Protein 2OA5 (pdb70)

Foldseek 3Di:
DPDDLLLLVVVVVCVVVVVVVVVVVDDDDDPVRVVVNVVSVVRLQVVVLVVVVVVLCVQLVPADDPVRSVVSNVPDDDDDDTDVPRDND/DCPVVVVCVVVVVCVVVVVVVVVVCVVPPVAPPVGDDDDPVRVVVVVVVVVVVQVVVLVVVVVVLVVQCVPDDDPVVSCVSVVPDDDDDDTDVD

CATH classification: 1.10.3390.10

GO terms:
  GO:0005515 protein binding (F, IPI)

InterPro domains:
  IPR008642 Herpesvirus BLRF2 [PF05812] (8-129)

Sequence (183 aa):
PDKTYEEVKEVERLKLENKTLKQKVDSILTAAKRESIIVSSSRALGAVARKIEAKVRSRAAKAVTEQELTSLLQSLTLRVDVSEELEHHPDKTYEEVKEVERLKLENKTLKQKVKSSGAVSSDDSILTAAKRESIIVSSSRALGAVARKIEAKVRSRAAKAVTEQELTSLLQSLTLRVDVSEE

Structure (mmCIF, N/CA/C/O backbone):
data_2OA5
#
_entry.id   2OA5
#
_cell.length_a   93.462
_cell.length_b   49.393
_cell.length_c   56.379
_cell.angle_alpha   90.00
_cell.angle_beta   111.88
_cell.angle_gamma   90.00
#
_symmetry.space_group_name_H-M   'C 1 2 1'
#
loop_
_entity.id
_entity.type
_entity.pdbx_description
1 polymer 'Hypothetical protein BQLF2'
2 non-polymer 3,6,9,12,15,18,21,24-OCTAOXAHEXACOSAN-1-OL
3 water water
#
loop_
_atom_site.group_PDB
_atom_site.id
_atom_site.type_symbol
_atom_site.label_atom_id
_atom_site.label_alt_id
_atom_site.label_comp_id
_atom_site.label_asym_id
_atom_site.label_entity_id
_atom_site.label_seq_id
_atom_site.pdbx_PDB_ins_code
_atom_site.Cartn_x
_atom_site.Cartn_y
_atom_site.Cartn_z
_atom_site.occupancy
_atom_site.B_iso_or_equiv
_atom_site.auth_seq_id
_atom_site.auth_comp_id
_atom_site.auth_asym_id
_atom_site.auth_atom_id
_atom_site.pdbx_PDB_model_num
ATOM 1 N N . PRO A 1 6 ? -19.606 10.782 18.331 1.00 84.49 6 PRO A N 1
ATOM 2 C CA . PRO A 1 6 ? -19.666 10.085 17.014 1.00 84.17 6 PRO A CA 1
ATOM 3 C C . PRO A 1 6 ? -19.159 10.981 15.882 1.00 83.91 6 PRO A C 1
ATOM 4 O O . PRO A 1 6 ? -19.757 11.000 14.800 1.00 84.30 6 PRO A O 1
ATOM 8 N N . ASP A 1 7 ? -18.049 11.684 16.115 1.00 83.19 7 ASP A N 1
ATOM 9 C CA . ASP A 1 7 ? -17.522 12.634 15.128 1.00 80.87 7 ASP A CA 1
ATOM 10 C C . ASP A 1 7 ? -16.012 12.773 14.882 1.00 77.80 7 ASP A C 1
ATOM 11 O O . ASP A 1 7 ? -15.623 13.486 13.955 1.00 79.21 7 ASP A O 1
ATOM 16 N N . LYS A 1 8 ? -15.148 12.146 15.667 1.00 70.86 8 LYS A N 1
ATOM 17 C CA . LYS A 1 8 ? -13.726 12.357 15.392 1.00 65.35 8 LYS A CA 1
ATOM 18 C C . LYS A 1 8 ? -12.830 11.157 15.092 1.00 59.50 8 LYS A C 1
ATOM 19 O O . LYS A 1 8 ? -12.233 11.097 14.015 1.00 58.67 8 LYS A O 1
ATOM 25 N N . THR A 1 9 ? -12.719 10.206 16.019 1.00 48.97 9 THR A N 1
ATOM 26 C CA . THR A 1 9 ? -11.853 9.052 15.776 1.00 42.54 9 THR A CA 1
ATOM 27 C C . THR A 1 9 ? -12.481 7.976 14.902 1.00 39.76 9 THR A C 1
ATOM 28 O O . THR A 1 9 ? -13.684 7.978 14.645 1.00 36.69 9 THR A O 1
ATOM 32 N N . TYR A 1 10 ? -11.640 7.051 14.452 1.00 39.61 10 TYR A N 1
ATOM 33 C CA . TYR A 1 10 ? -12.095 5.943 13.634 1.00 38.71 10 TYR A CA 1
ATOM 34 C C . TYR A 1 10 ? -13.053 5.076 14.446 1.00 35.58 10 TYR A C 1
ATOM 35 O O . TYR A 1 10 ? -14.038 4.565 13.922 1.00 34.77 10 TYR A O 1
ATOM 44 N N . GLU A 1 11 ? -12.759 4.913 15.734 1.00 32.07 11 GLU A N 1
ATOM 45 C CA . GLU A 1 11 ? -13.628 4.119 16.596 1.00 30.91 11 GLU A CA 1
ATOM 46 C C . GLU A 1 11 ? -15.019 4.719 16.612 1.00 29.15 11 GLU A C 1
ATOM 47 O O . GLU A 1 11 ? -16.025 4.028 16.399 1.00 26.97 11 GLU A O 1
ATOM 53 N N . GLU A 1 12 ? -15.068 6.017 16.874 1.00 25.98 12 GLU A N 1
ATOM 54 C CA . GLU A 1 12 ? -16.334 6.718 16.949 1.00 26.53 12 GLU A CA 1
ATOM 55 C C . GLU A 1 12 ? -17.097 6.698 15.629 1.00 22.73 12 GLU A C 1
ATOM 56 O O . GLU A 1 12 ? -18.282 6.406 15.612 1.00 22.81 12 GLU A O 1
ATOM 70 N N . VAL A 1 14 ? -16.690 4.690 12.882 1.00 24.41 14 VAL A N 1
ATOM 71 C CA . VAL A 1 14 ? -17.118 3.358 12.488 1.00 24.12 14 VAL A CA 1
ATOM 72 C C . VAL A 1 14 ? -18.249 2.848 13.356 1.00 21.76 14 VAL A C 1
ATOM 73 O O . VAL A 1 14 ? -19.192 2.259 12.846 1.00 22.34 14 VAL A O 1
ATOM 77 N N . LYS A 1 15 ? -18.188 3.090 14.664 1.00 23.14 15 LYS A N 1
ATOM 78 C CA . LYS A 1 15 ? -19.253 2.617 15.540 1.00 23.29 15 LYS A CA 1
ATOM 79 C C . LYS A 1 15 ? -20.598 3.235 15.156 1.00 26.26 15 LYS A C 1
ATOM 80 O O . LYS A 1 15 ? -21.635 2.566 15.217 1.00 23.33 15 LYS A O 1
ATOM 86 N N . GLU A 1 16 ? -20.587 4.515 14.780 1.00 26.29 16 GLU A N 1
ATOM 87 C CA . GLU A 1 16 ? -21.829 5.201 14.404 1.00 28.68 16 GLU A CA 1
ATOM 88 C C . GLU A 1 16 ? -22.365 4.695 13.064 1.00 27.71 16 GLU A C 1
ATOM 89 O O . GLU A 1 16 ? -23.579 4.555 12.879 1.00 29.19 16 GLU A O 1
ATOM 95 N N . VAL A 1 17 ? -21.45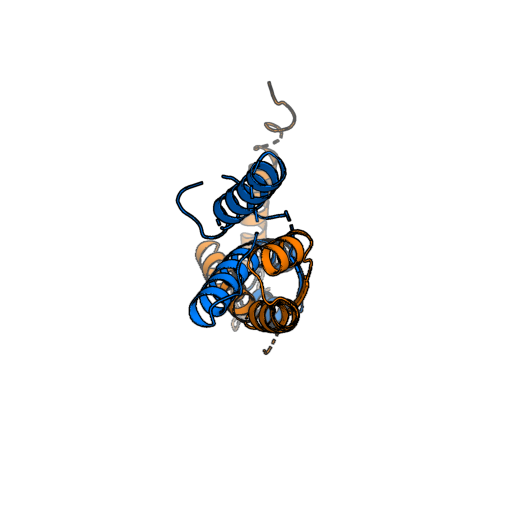8 4.425 12.127 1.00 29.18 17 VAL A N 1
ATOM 96 C CA . VAL A 1 17 ? -21.855 3.903 10.828 1.00 30.37 17 VAL A CA 1
ATOM 97 C C . VAL A 1 17 ? -22.470 2.525 11.021 1.00 29.03 17 VAL A C 1
ATOM 98 O O . VAL A 1 17 ? -23.482 2.202 10.401 1.00 30.23 17 VAL A O 1
ATOM 102 N N . GLU A 1 18 ? -21.863 1.709 11.883 1.00 27.67 18 GLU A N 1
ATOM 103 C CA . GLU A 1 18 ? -22.397 0.374 12.141 1.00 27.79 18 GLU A CA 1
ATOM 104 C C . GLU A 1 18 ? -23.778 0.460 12.787 1.00 26.61 18 GLU A C 1
ATOM 105 O O . GLU A 1 18 ? -24.676 -0.312 12.448 1.00 25.62 18 GLU A O 1
ATOM 111 N N . ARG A 1 19 ? -23.957 1.403 13.717 1.00 25.71 19 ARG A N 1
ATOM 112 C CA . ARG A 1 19 ? -25.256 1.564 14.373 1.00 25.60 19 ARG A CA 1
ATOM 113 C C . ARG A 1 19 ? -26.341 1.977 13.366 1.00 24.62 19 ARG A C 1
ATOM 114 O O . ARG A 1 19 ? -27.451 1.436 13.377 1.00 25.14 19 ARG A O 1
ATOM 122 N N . LEU A 1 20 ? -26.021 2.951 12.517 1.00 25.93 20 LEU A N 1
ATOM 123 C CA . LEU A 1 20 ? -26.961 3.423 11.502 1.00 28.43 20 LEU A CA 1
ATOM 124 C C . LEU A 1 20 ? -27.302 2.311 10.511 1.00 29.84 20 LEU A C 1
ATOM 125 O O . LEU A 1 20 ? -28.451 2.177 10.095 1.00 31.51 20 LEU A O 1
ATOM 130 N N . LYS A 1 21 ? -26.305 1.511 10.138 1.00 31.33 21 LYS A N 1
ATOM 131 C CA . LYS A 1 21 ? -26.548 0.415 9.209 1.00 34.79 21 LYS A CA 1
ATOM 132 C C . LYS A 1 21 ? -27.469 -0.626 9.828 1.00 34.19 21 LYS A C 1
ATOM 133 O O . LYS A 1 21 ? -28.322 -1.182 9.141 1.00 35.38 21 LYS A O 1
ATOM 139 N N . LEU A 1 22 ? -27.305 -0.869 11.128 1.00 30.76 22 LEU A N 1
ATOM 140 C CA . LEU A 1 22 ? -28.123 -1.852 11.832 1.00 32.04 22 LEU A CA 1
ATOM 141 C C . LEU A 1 22 ? -29.511 -1.309 12.108 1.00 33.79 22 LEU A C 1
ATOM 142 O O . LEU A 1 22 ? -30.486 -2.064 12.147 1.00 32.54 22 LEU A O 1
ATOM 147 N N . GLU A 1 23 ? -29.606 0.004 12.307 1.00 35.36 23 GLU A N 1
ATOM 148 C CA . GLU A 1 23 ? -30.903 0.615 12.541 1.00 36.88 23 GLU A CA 1
ATOM 149 C C . GLU A 1 23 ? -31.652 0.672 11.202 1.00 39.03 23 GLU A C 1
ATOM 150 O O . GLU A 1 23 ? -32.863 0.443 11.145 1.00 38.19 23 GLU A O 1
ATOM 156 N N . ASN A 1 24 ? -30.917 0.979 10.132 1.00 42.27 24 ASN A N 1
ATOM 157 C CA . ASN A 1 24 ? -31.472 1.055 8.780 1.00 45.33 24 ASN A CA 1
ATOM 158 C C . ASN A 1 24 ? -32.141 -0.269 8.443 1.00 47.76 24 ASN A C 1
ATOM 159 O O . ASN A 1 24 ? -33.293 -0.312 8.003 1.00 45.15 24 ASN A O 1
ATOM 164 N N . LYS A 1 25 ? -31.404 -1.356 8.667 1.00 52.24 25 LYS A N 1
ATOM 165 C CA . LYS A 1 25 ? -31.902 -2.691 8.401 1.00 53.61 25 LYS A CA 1
ATOM 166 C C . LYS A 1 25 ? -33.200 -2.964 9.157 1.00 55.25 25 LYS A C 1
ATOM 167 O O . LYS A 1 25 ? -34.134 -3.560 8.612 1.00 54.65 25 LYS A O 1
ATOM 173 N N . THR A 1 26 ? -33.256 -2.537 10.411 1.00 51.95 26 THR A N 1
ATOM 174 C CA . THR A 1 26 ? -34.458 -2.730 11.210 1.00 51.49 26 THR A CA 1
ATOM 175 C C . THR A 1 26 ? -35.612 -1.924 10.628 1.00 51.63 26 THR A C 1
ATOM 176 O O . THR A 1 26 ? -36.760 -2.372 10.618 1.00 53.36 26 THR A O 1
ATOM 180 N N . LEU A 1 27 ? -35.293 -0.730 10.147 1.00 51.78 27 LEU A N 1
ATOM 181 C CA . LEU A 1 27 ? -36.284 0.151 9.552 1.00 52.23 27 LEU A CA 1
ATOM 182 C C . LEU A 1 27 ? -36.818 -0.450 8.252 1.00 53.71 27 LEU A C 1
ATOM 183 O O . LEU A 1 27 ? -37.983 -0.274 7.912 1.00 52.95 27 LEU A O 1
ATOM 188 N N . LYS A 1 28 ? -35.961 -1.171 7.536 1.00 58.00 28 LYS A N 1
ATOM 189 C CA . LYS A 1 28 ? -36.366 -1.787 6.284 1.00 60.59 28 LYS A CA 1
ATOM 190 C C . LYS A 1 28 ? -37.329 -2.940 6.491 1.00 62.43 28 LYS A C 1
ATOM 191 O O . LYS A 1 28 ? -38.273 -3.106 5.722 1.00 63.58 28 LYS A O 1
ATOM 197 N N . GLN A 1 29 ? -37.106 -3.724 7.540 1.00 61.69 29 GLN A N 1
ATOM 198 C CA . GLN A 1 29 ? -37.980 -4.851 7.828 1.00 62.63 29 GLN A CA 1
ATOM 199 C C . GLN A 1 29 ? -39.352 -4.372 8.283 1.00 64.01 29 GLN A C 1
ATOM 200 O O . GLN A 1 29 ? -40.309 -5.147 8.306 1.00 64.86 29 GLN A O 1
ATOM 206 N N . LYS A 1 30 ? -39.453 -3.099 8.653 1.00 64.99 30 LYS A N 1
ATOM 207 C CA . LYS A 1 30 ? -40.725 -2.561 9.108 1.00 65.80 30 LYS A CA 1
ATOM 208 C C . LYS A 1 30 ? -41.608 -2.047 7.977 1.00 67.72 30 LYS A C 1
ATOM 209 O O . LYS A 1 30 ? -42.783 -1.757 8.201 1.00 68.85 30 LYS A O 1
ATOM 215 N N . VAL A 1 31 ? -41.063 -1.935 6.768 1.00 69.29 31 VAL A N 1
ATOM 216 C CA . VAL A 1 31 ? -41.866 -1.460 5.640 1.00 70.02 31 VAL A CA 1
ATOM 217 C C . VAL A 1 31 ? -42.019 -2.508 4.533 1.00 71.14 31 VAL A C 1
ATOM 218 O O . VAL A 1 31 ? -41.045 -2.946 3.914 1.00 72.73 31 VAL A O 1
ATOM 222 N N . ASP A 1 41 ? -31.836 -4.972 0.879 1.00 69.29 41 ASP A N 1
ATOM 223 C CA . ASP A 1 41 ? -30.413 -5.299 0.835 1.00 67.48 41 ASP A CA 1
ATOM 224 C C . ASP A 1 41 ? -29.900 -5.130 -0.594 1.00 67.19 41 ASP A C 1
ATOM 225 O O . ASP A 1 41 ? -30.667 -5.233 -1.548 1.00 70.08 41 ASP A O 1
ATOM 230 N N . SER A 1 42 ? -28.608 -4.864 -0.744 1.00 63.68 42 SER A N 1
ATOM 231 C CA . SER A 1 42 ? -28.021 -4.679 -2.068 1.00 59.93 42 SER A CA 1
ATOM 232 C C . SER A 1 42 ? -26.636 -5.315 -2.179 1.00 55.70 42 SER A C 1
ATOM 233 O O . SER A 1 42 ? -25.875 -5.352 -1.209 1.00 57.68 42 SER A O 1
ATOM 236 N N . ILE A 1 43 ? -26.319 -5.827 -3.369 1.00 41.82 43 ILE A N 1
ATOM 237 C CA . ILE A 1 43 ? -25.038 -6.470 -3.601 1.00 40.14 43 ILE A CA 1
ATOM 238 C C . ILE A 1 43 ? -23.935 -5.460 -3.413 1.00 42.17 43 ILE A C 1
ATOM 239 O O . ILE A 1 43 ? -24.020 -4.321 -3.865 1.00 57.12 43 ILE A O 1
ATOM 244 N N . LEU A 1 44 ? -22.892 -5.907 -2.733 1.00 50.41 44 LEU A N 1
ATOM 245 C CA . LEU A 1 44 ? -21.743 -5.089 -2.417 1.00 51.19 44 LEU A CA 1
ATOM 246 C C . LEU A 1 44 ? -20.817 -4.774 -3.601 1.00 50.48 44 LEU A C 1
ATOM 247 O O . LEU A 1 44 ? -20.359 -5.668 -4.311 1.00 48.84 44 LEU A O 1
ATOM 252 N N . THR A 1 45 ? -20.576 -3.481 -3.809 1.00 50.10 45 THR A N 1
ATOM 253 C CA . THR A 1 45 ? -19.673 -3.000 -4.845 1.00 50.17 45 THR A CA 1
ATOM 254 C C . THR A 1 45 ? -18.308 -3.386 -4.300 1.00 48.77 45 THR A C 1
ATOM 255 O O . THR A 1 45 ? -18.162 -3.591 -3.094 1.00 47.71 45 THR A O 1
ATOM 259 N N . ALA A 1 46 ? -17.313 -3.503 -5.174 1.00 47.15 46 ALA A N 1
ATOM 260 C CA . ALA A 1 46 ? -15.970 -3.853 -4.726 1.00 46.19 46 ALA A CA 1
ATOM 261 C C . ALA A 1 46 ? -15.353 -2.649 -4.025 1.00 45.14 46 ALA A C 1
ATOM 262 O O . ALA A 1 46 ? -14.531 -2.792 -3.119 1.00 45.25 46 ALA A O 1
ATOM 264 N N . ALA A 1 47 ? -15.747 -1.458 -4.459 1.00 45.66 47 ALA A N 1
ATOM 265 C CA . ALA A 1 47 ? -15.250 -0.222 -3.866 1.00 45.74 47 ALA A CA 1
ATOM 266 C C . ALA A 1 47 ? -15.768 -0.120 -2.437 1.00 45.09 47 ALA A C 1
ATOM 267 O O . ALA A 1 47 ? -15.029 0.208 -1.513 1.00 44.43 47 ALA A O 1
ATOM 269 N N . LYS A 1 48 ? -17.052 -0.410 -2.261 1.00 46.90 48 LYS A N 1
ATOM 270 C CA . LYS A 1 48 ? -17.670 -0.335 -0.947 1.00 47.90 48 LYS A CA 1
ATOM 271 C C . LYS A 1 48 ? -17.153 -1.423 -0.007 1.00 46.88 48 LYS A C 1
ATOM 272 O O . LYS A 1 48 ? -17.021 -1.187 1.198 1.00 46.08 48 LYS A O 1
ATOM 278 N N . ARG A 1 49 ? -16.869 -2.614 -0.538 1.00 40.19 49 ARG A N 1
ATOM 279 C CA . ARG A 1 49 ? -16.332 -3.673 0.306 1.00 39.06 49 ARG A CA 1
ATOM 280 C C . ARG A 1 49 ? -14.968 -3.210 0.815 1.00 37.59 49 ARG A C 1
ATOM 281 O O . ARG A 1 49 ? -14.653 -3.334 2.001 1.00 37.48 49 ARG A O 1
ATOM 289 N N . GLU A 1 50 ? -14.156 -2.674 -0.094 1.00 37.75 50 GLU A N 1
ATOM 290 C CA . GLU A 1 50 ? -12.822 -2.206 0.266 1.00 37.72 50 GLU A CA 1
ATOM 291 C C . GLU A 1 50 ? -12.908 -1.095 1.303 1.00 37.06 50 GLU A C 1
ATOM 292 O O . GLU A 1 50 ? -12.128 -1.054 2.255 1.00 38.30 50 GLU A O 1
ATOM 298 N N . SER A 1 51 ? -13.874 -0.206 1.119 1.00 34.42 51 SER A N 1
ATOM 299 C CA . SER A 1 51 ? -14.087 0.928 2.010 1.00 34.60 51 SER A CA 1
ATOM 300 C C . SER A 1 51 ? -14.450 0.487 3.430 1.00 32.75 51 SER A C 1
ATOM 301 O O . SER A 1 51 ? -13.952 1.031 4.414 1.00 32.49 51 SER A O 1
ATOM 304 N N . ILE A 1 52 ? -15.337 -0.494 3.521 1.00 31.55 52 ILE A N 1
ATOM 305 C CA . ILE A 1 52 ? -15.781 -1.034 4.795 1.00 31.82 52 ILE A CA 1
ATOM 306 C C . ILE A 1 52 ? -14.629 -1.792 5.471 1.00 32.00 52 ILE A C 1
ATOM 307 O O . ILE A 1 52 ? -14.384 -1.653 6.677 1.00 33.08 52 ILE A O 1
ATOM 312 N N . ILE A 1 53 ? -13.905 -2.575 4.681 1.00 27.16 53 ILE A N 1
ATOM 313 C CA . ILE A 1 53 ? -12.777 -3.356 5.180 1.00 26.98 53 ILE A CA 1
ATOM 314 C C . ILE A 1 53 ? -11.670 -2.487 5.785 1.00 26.57 53 ILE A C 1
ATOM 315 O O . ILE A 1 53 ? -11.184 -2.748 6.884 1.00 28.50 53 ILE A O 1
ATOM 320 N N . VAL A 1 54 ? -11.265 -1.457 5.053 1.00 31.27 54 VAL A N 1
ATOM 321 C CA . VAL A 1 54 ? -10.202 -0.577 5.510 1.00 33.72 54 VAL A CA 1
ATOM 322 C C . VAL A 1 54 ? -10.609 0.241 6.731 1.00 33.97 54 VAL A C 1
ATOM 323 O O . VAL A 1 54 ? -9.836 0.358 7.690 1.00 31.79 54 VAL A O 1
ATOM 327 N N . SER A 1 55 ? -11.819 0.800 6.708 1.00 32.27 55 SER A N 1
ATOM 328 C CA . SER A 1 55 ? -12.273 1.613 7.830 1.00 32.31 55 SER A CA 1
ATOM 329 C C . SER A 1 55 ? -12.496 0.757 9.076 1.00 31.63 55 SER A C 1
ATOM 330 O O . SER A 1 55 ? -12.119 1.153 10.186 1.00 29.16 55 SER A O 1
ATOM 333 N N . SER A 1 56 ? -13.117 -0.410 8.895 1.00 28.68 56 SER A N 1
ATOM 334 C CA . SER A 1 56 ? -13.367 -1.310 10.019 1.00 29.05 56 SER A CA 1
ATOM 335 C C . SER A 1 56 ? -12.038 -1.741 10.628 1.00 29.48 56 SER A C 1
ATOM 336 O O . SER A 1 56 ? -11.874 -1.774 11.849 1.00 27.47 56 SER A O 1
ATOM 339 N N . SER A 1 57 ? -11.079 -2.057 9.764 1.00 33.48 57 SER A N 1
ATOM 340 C CA . SER A 1 57 ? -9.773 -2.486 10.222 1.00 33.01 57 SER A CA 1
ATOM 341 C C . SER A 1 57 ? -9.091 -1.372 10.999 1.00 34.64 57 SER A C 1
ATOM 342 O O . SER A 1 57 ? -8.435 -1.621 12.014 1.00 36.14 57 SER A O 1
ATOM 345 N N . ARG A 1 58 ? -9.250 -0.137 10.535 1.00 29.37 58 ARG A N 1
ATOM 346 C CA . ARG A 1 58 ? -8.632 0.978 11.223 1.00 28.86 58 ARG A CA 1
ATOM 347 C C . ARG A 1 58 ? -9.214 1.187 12.607 1.00 27.59 58 ARG A C 1
ATOM 348 O O . ARG A 1 58 ? -8.477 1.455 13.555 1.00 28.76 58 ARG A O 1
ATOM 356 N N . ALA A 1 59 ? -10.529 1.024 12.727 1.00 27.19 59 ALA A N 1
ATOM 357 C CA . ALA A 1 59 ? -11.202 1.149 14.012 1.00 28.62 59 ALA A CA 1
ATOM 358 C C . ALA A 1 59 ? -10.667 0.052 14.956 1.00 29.64 59 ALA A C 1
ATOM 359 O O . ALA A 1 59 ? -10.303 0.338 16.101 1.00 30.31 59 ALA A O 1
ATOM 361 N N . LEU A 1 60 ? -10.639 -1.195 14.477 1.00 29.73 60 LEU A N 1
ATOM 362 C CA . LEU A 1 60 ? -10.111 -2.318 15.264 1.00 29.20 60 LEU A CA 1
ATOM 363 C C . LEU A 1 60 ? -8.656 -2.030 15.608 1.00 28.29 60 LEU A C 1
ATOM 364 O O . LEU A 1 60 ? -8.237 -2.212 16.745 1.00 30.26 60 LEU A O 1
ATOM 369 N N . GLY A 1 61 ? -7.889 -1.579 14.625 1.00 30.43 61 GLY A N 1
ATOM 370 C CA . GLY A 1 61 ? -6.491 -1.251 14.859 1.00 29.11 61 GLY A CA 1
ATOM 371 C C . GLY A 1 61 ? -6.329 -0.196 15.943 1.00 30.29 61 GLY A C 1
ATOM 372 O O . GLY A 1 61 ? -5.314 -0.160 16.654 1.00 28.95 61 GLY A O 1
ATOM 373 N N . ALA A 1 62 ? -7.324 0.677 16.074 1.00 28.22 62 ALA A N 1
ATOM 374 C CA . ALA A 1 62 ? -7.283 1.722 17.096 1.00 26.88 62 ALA A CA 1
ATOM 375 C C . ALA A 1 62 ? -7.463 1.097 18.483 1.00 24.04 62 ALA A C 1
ATOM 376 O O . ALA A 1 62 ? -6.803 1.488 19.443 1.00 25.14 62 ALA A O 1
ATOM 378 N N . VAL A 1 63 ? -8.373 0.136 18.586 1.00 23.77 63 VAL A N 1
ATOM 379 C CA . VAL A 1 63 ? -8.611 -0.557 19.844 1.00 26.08 63 VAL A CA 1
ATOM 380 C C . VAL A 1 63 ? -7.319 -1.314 20.220 1.00 26.18 63 VAL A C 1
ATOM 381 O O . VAL A 1 63 ? -6.880 -1.282 21.367 1.00 25.83 63 VAL A O 1
ATOM 385 N N . ALA A 1 64 ? -6.713 -1.984 19.242 1.00 25.64 64 ALA A N 1
ATOM 386 C CA . ALA A 1 64 ? -5.474 -2.717 19.467 1.00 27.48 64 ALA A CA 1
ATOM 387 C C . ALA A 1 64 ? -4.375 -1.754 19.933 1.00 27.80 64 ALA A C 1
ATOM 388 O O . ALA A 1 64 ? -3.623 -2.054 20.862 1.00 28.01 64 ALA A O 1
ATOM 398 N N . ARG A 1 66 ? -4.507 1.156 21.615 1.00 26.74 66 ARG A N 1
ATOM 399 C CA . ARG A 1 66 ? -4.628 1.538 23.018 1.00 28.93 66 ARG A CA 1
ATOM 400 C C . ARG A 1 66 ? -4.427 0.362 23.976 1.00 29.13 66 ARG A C 1
ATOM 401 O O . ARG A 1 66 ? -3.894 0.542 25.077 1.00 26.62 66 ARG A O 1
ATOM 409 N N . LYS A 1 67 ? -4.851 -0.839 23.579 1.00 29.02 67 LYS A N 1
ATOM 410 C CA . LYS A 1 67 ? -4.629 -2.003 24.444 1.00 30.65 67 LYS A CA 1
ATOM 411 C C . LYS A 1 67 ? -3.123 -2.312 24.499 1.00 28.80 67 LYS A C 1
ATOM 412 O O . LYS A 1 67 ? -2.573 -2.581 25.568 1.00 29.54 67 LYS A O 1
ATOM 418 N N . ILE A 1 68 ? -2.456 -2.246 23.352 1.00 27.02 68 ILE A N 1
ATOM 419 C CA . ILE A 1 68 ? -1.023 -2.512 23.293 1.00 28.54 68 ILE A CA 1
ATOM 420 C C . ILE A 1 68 ? -0.202 -1.522 24.126 1.00 29.14 68 ILE A C 1
ATOM 421 O O . ILE A 1 68 ? 0.691 -1.919 24.883 1.00 28.97 68 ILE A O 1
ATOM 426 N N . GLU A 1 69 ? -0.491 -0.234 23.993 1.00 27.48 69 GLU A N 1
ATOM 427 C CA . GLU A 1 69 ? 0.255 0.742 24.774 1.00 28.47 69 GLU A CA 1
ATOM 428 C C . GLU A 1 69 ? 0.051 0.498 26.270 1.00 25.40 69 GLU A C 1
ATOM 429 O O . GLU A 1 69 ? 0.985 0.618 27.051 1.00 25.98 69 GLU A O 1
ATOM 435 N N . ALA A 1 70 ? -1.176 0.178 26.667 1.00 22.54 70 ALA A N 1
ATOM 436 C CA . ALA A 1 70 ? -1.478 -0.070 28.070 1.00 22.55 70 ALA A CA 1
ATOM 437 C C . ALA A 1 70 ? -0.643 -1.230 28.609 1.00 23.99 70 ALA A C 1
ATOM 438 O O . ALA A 1 70 ? -0.043 -1.121 29.678 1.00 23.56 70 ALA A O 1
ATOM 440 N N . LYS A 1 71 ? -0.629 -2.339 27.869 1.00 25.86 71 LYS A N 1
ATOM 441 C CA . LYS A 1 71 ? 0.131 -3.534 28.240 1.00 28.82 71 LYS A CA 1
ATOM 442 C C . LYS A 1 71 ? 1.645 -3.309 28.275 1.00 30.71 71 LYS A C 1
ATOM 443 O O . LYS A 1 71 ? 2.323 -3.718 29.228 1.00 30.79 71 LYS A O 1
ATOM 449 N N . VAL A 1 72 ? 2.179 -2.676 27.235 1.00 30.71 72 VAL A N 1
ATOM 450 C CA . VAL A 1 72 ? 3.609 -2.405 27.191 1.00 32.27 72 VAL A CA 1
ATOM 451 C C . VAL A 1 72 ? 4.011 -1.635 28.444 1.00 33.04 72 VAL A C 1
ATOM 452 O O . VAL A 1 72 ? 4.963 -2.005 29.127 1.00 34.33 72 VAL A O 1
ATOM 456 N N . ARG A 1 73 ? 3.272 -0.568 28.746 1.00 32.31 73 ARG A N 1
ATOM 457 C CA . ARG A 1 73 ? 3.549 0.257 29.919 1.00 30.50 73 ARG A CA 1
ATOM 458 C C . ARG A 1 73 ? 3.534 -0.556 31.222 1.00 30.29 73 ARG A C 1
ATOM 459 O O . ARG A 1 73 ? 4.408 -0.413 32.075 1.00 30.49 73 ARG A O 1
ATOM 467 N N . SER A 1 74 ? 2.528 -1.402 31.382 1.00 27.06 74 SER A N 1
ATOM 468 C CA . SER A 1 74 ? 2.442 -2.208 32.578 1.00 28.98 74 SER A CA 1
ATOM 469 C C . SER A 1 74 ? 3.680 -3.103 32.684 1.00 31.83 74 SER A C 1
ATOM 470 O O . SER A 1 74 ? 4.390 -3.078 33.688 1.00 28.97 74 SER A O 1
ATOM 473 N N . ARG A 1 75 ? 3.955 -3.870 31.633 1.00 35.69 75 ARG A N 1
ATOM 474 C CA . ARG A 1 75 ? 5.104 -4.769 31.642 1.00 40.31 75 ARG A CA 1
ATOM 475 C C . ARG A 1 75 ? 6.459 -4.106 31.744 1.00 40.50 75 ARG A C 1
ATOM 476 O O . ARG A 1 75 ? 7.387 -4.690 32.299 1.00 44.10 75 ARG A O 1
ATOM 484 N N . ALA A 1 76 ? 6.577 -2.895 31.212 1.00 34.56 76 ALA A N 1
ATOM 485 C CA . ALA A 1 76 ? 7.830 -2.165 31.255 1.00 32.47 76 ALA A CA 1
ATOM 486 C C . ALA A 1 76 ? 8.037 -1.486 32.613 1.00 33.33 76 ALA A C 1
ATOM 487 O O . ALA A 1 76 ? 9.137 -1.047 32.928 1.00 34.10 76 ALA A O 1
ATOM 489 N N . ALA A 1 77 ? 6.976 -1.405 33.411 1.00 35.68 77 ALA A N 1
ATOM 490 C CA . ALA A 1 77 ? 7.024 -0.747 34.717 1.00 35.96 77 ALA A CA 1
ATOM 491 C C . ALA A 1 77 ? 8.269 -1.032 35.582 1.00 36.51 77 ALA A C 1
ATOM 492 O O . ALA A 1 77 ? 8.838 -0.118 36.185 1.00 33.45 77 ALA A O 1
ATOM 494 N N . LYS A 1 78 ? 8.688 -2.293 35.647 1.00 38.52 78 LYS A N 1
ATOM 495 C CA . LYS A 1 78 ? 9.848 -2.674 36.458 1.00 42.66 78 LYS A CA 1
ATOM 496 C C . LYS A 1 78 ? 11.207 -2.191 35.932 1.00 43.63 78 LYS A C 1
ATOM 497 O O . LYS A 1 78 ? 12.191 -2.186 36.676 1.00 43.37 78 LYS A O 1
ATOM 503 N N . ALA A 1 79 ? 11.276 -1.793 34.663 1.00 42.09 79 ALA A N 1
ATOM 504 C CA . ALA A 1 79 ? 12.541 -1.330 34.091 1.00 41.63 79 ALA A CA 1
ATOM 505 C C . ALA A 1 79 ? 12.950 0.041 34.631 1.00 42.01 79 ALA A C 1
ATOM 506 O O . ALA A 1 79 ? 12.127 0.953 34.703 1.00 41.15 79 ALA A O 1
ATOM 508 N N . VAL A 1 80 ? 14.221 0.179 35.018 1.00 40.59 80 VAL A N 1
ATOM 509 C CA . VAL A 1 80 ? 14.753 1.439 35.543 1.00 41.67 80 VAL A CA 1
ATOM 510 C C . VAL A 1 80 ? 15.812 2.023 34.603 1.00 40.91 80 VAL A C 1
ATOM 511 O O . VAL A 1 80 ? 15.913 3.241 34.461 1.00 39.81 80 VAL A O 1
ATOM 515 N N . THR A 1 81 ? 16.594 1.158 33.958 1.00 42.99 81 THR A N 1
ATOM 516 C CA . THR A 1 81 ? 17.627 1.619 33.025 1.00 46.63 81 THR A CA 1
ATOM 517 C C . THR A 1 81 ? 17.197 1.458 31.563 1.00 48.62 81 THR A C 1
ATOM 518 O O . THR A 1 81 ? 16.241 0.743 31.255 1.00 48.21 81 THR A O 1
ATOM 522 N N . GLU A 1 82 ? 17.926 2.124 30.669 1.00 53.34 82 GLU A N 1
ATOM 523 C CA . GLU A 1 82 ? 17.656 2.091 29.231 1.00 56.81 82 GLU A CA 1
ATOM 524 C C . GLU A 1 82 ? 17.839 0.688 28.664 1.00 56.77 82 GLU A C 1
ATOM 525 O O . GLU A 1 82 ? 16.962 0.152 27.973 1.00 56.47 82 GLU A O 1
ATOM 531 N N . GLN A 1 83 ? 18.993 0.106 28.958 1.00 55.55 83 GLN A N 1
ATOM 532 C CA . GLN A 1 83 ? 19.314 -1.233 28.501 1.00 56.40 83 GLN A CA 1
ATOM 533 C C . GLN A 1 83 ? 18.246 -2.177 29.067 1.00 53.28 83 GLN A C 1
ATOM 534 O O . GLN A 1 83 ? 17.851 -3.153 28.424 1.00 51.70 83 GLN A O 1
ATOM 540 N N . GLU A 1 84 ? 17.784 -1.872 30.279 1.00 51.83 84 GLU A N 1
ATOM 541 C CA . GLU A 1 84 ? 16.750 -2.670 30.944 1.00 51.23 84 GLU A CA 1
ATOM 542 C C . GLU A 1 84 ? 15.412 -2.585 30.215 1.00 47.62 84 GLU A C 1
ATOM 543 O O . GLU A 1 84 ? 14.761 -3.605 29.979 1.00 47.13 84 GLU A O 1
ATOM 549 N N . LEU A 1 85 ? 15.006 -1.365 29.872 1.00 44.14 85 LEU A N 1
ATOM 550 C CA . LEU A 1 85 ? 13.744 -1.139 29.171 1.00 43.63 85 LEU A CA 1
ATOM 551 C C . LEU A 1 85 ? 13.832 -1.732 27.766 1.00 44.54 85 LEU A C 1
ATOM 552 O O . LEU A 1 85 ? 12.955 -2.492 27.336 1.00 42.65 85 LEU A O 1
ATOM 557 N N . THR A 1 86 ? 14.913 -1.389 27.068 1.00 47.56 86 THR A N 1
ATOM 558 C CA . THR A 1 86 ? 15.168 -1.871 25.714 1.00 48.62 86 THR A CA 1
ATOM 559 C C . THR A 1 86 ? 15.082 -3.391 25.615 1.00 48.77 86 THR A C 1
ATOM 560 O O . THR A 1 86 ? 14.439 -3.932 24.716 1.00 48.57 86 THR A O 1
ATOM 564 N N . SER A 1 87 ? 15.733 -4.081 26.543 1.00 50.88 87 SER A N 1
ATOM 565 C CA . SER A 1 87 ? 15.724 -5.536 26.530 1.00 52.13 87 SER A CA 1
ATOM 566 C C . SER A 1 87 ? 14.328 -6.098 26.766 1.00 50.33 87 SER A C 1
ATOM 567 O O . SER A 1 87 ? 13.883 -6.981 26.033 1.00 50.96 87 SER A O 1
ATOM 570 N N . LEU A 1 88 ? 13.650 -5.584 27.792 1.00 45.11 88 LEU A N 1
ATOM 571 C CA . LEU A 1 88 ? 12.306 -6.044 28.140 1.00 42.77 88 LEU A CA 1
ATOM 572 C C . LEU A 1 88 ? 11.346 -5.906 26.964 1.00 41.73 88 LEU A C 1
ATOM 573 O O . LEU A 1 88 ? 10.569 -6.818 26.679 1.00 38.63 88 LEU A O 1
ATOM 578 N N . LEU A 1 89 ? 11.406 -4.765 26.285 1.00 42.56 89 LEU A N 1
ATOM 579 C CA . LEU A 1 89 ? 10.534 -4.514 25.137 1.00 45.76 89 LEU A CA 1
ATOM 580 C C . LEU A 1 89 ? 10.750 -5.531 24.013 1.00 47.68 89 LEU A C 1
ATOM 581 O O . LEU A 1 89 ? 9.797 -6.149 23.531 1.00 47.30 89 LEU A O 1
ATOM 586 N N . GLN A 1 90 ? 12.006 -5.702 23.605 1.00 49.46 90 GLN A N 1
ATOM 587 C CA . GLN A 1 90 ? 12.346 -6.638 22.534 1.00 53.88 90 GLN A CA 1
ATOM 588 C C . GLN A 1 90 ? 11.971 -8.076 22.860 1.00 53.09 90 GLN A C 1
ATOM 589 O O . GLN A 1 90 ? 11.783 -8.898 21.962 1.00 51.30 90 GLN A O 1
ATOM 595 N N . SER A 1 91 ? 11.867 -8.383 24.147 1.00 54.57 91 SER A N 1
ATOM 596 C CA . SER A 1 91 ? 11.516 -9.728 24.573 1.00 58.00 91 SER A CA 1
ATOM 597 C C . SER A 1 91 ? 10.004 -9.903 24.625 1.00 58.54 91 SER A C 1
ATOM 598 O O . SER A 1 91 ? 9.511 -10.999 24.884 1.00 59.69 91 SER A O 1
ATOM 601 N N . LEU A 1 92 ? 9.267 -8.829 24.374 1.00 56.96 92 LEU A N 1
ATOM 602 C CA . LEU A 1 92 ? 7.815 -8.899 24.455 1.00 55.91 92 LEU A CA 1
ATOM 603 C C . LEU A 1 92 ? 7.052 -9.463 23.268 1.00 53.97 92 LEU A C 1
ATOM 604 O O . LEU A 1 92 ? 7.429 -9.282 22.114 1.00 53.29 92 LEU A O 1
ATOM 609 N N . THR A 1 93 ? 5.978 -10.172 23.603 1.00 56.60 93 THR A N 1
ATOM 610 C CA . THR A 1 93 ? 5.038 -10.780 22.666 1.00 55.79 93 THR A CA 1
ATOM 611 C C . THR A 1 93 ? 3.700 -10.567 23.357 1.00 55.45 93 THR A C 1
ATOM 612 O O . THR A 1 93 ? 3.490 -11.025 24.478 1.00 57.40 93 THR A O 1
ATOM 616 N N . LEU A 1 94 ? 2.809 -9.845 22.691 1.00 46.75 94 LEU A N 1
ATOM 617 C CA . LEU A 1 94 ? 1.516 -9.527 23.269 1.00 44.39 94 LEU A CA 1
ATOM 618 C C . LEU A 1 94 ? 0.367 -10.173 22.547 1.00 42.29 94 LEU A C 1
ATOM 619 O O . LEU A 1 94 ? 0.331 -10.212 21.318 1.00 41.00 94 LEU A O 1
ATOM 624 N N . ARG A 1 95 ? -0.573 -10.689 23.326 1.00 45.03 95 ARG A N 1
ATOM 625 C CA . ARG A 1 95 ? -1.765 -11.286 22.769 1.00 46.08 95 ARG A CA 1
ATOM 626 C C . ARG A 1 95 ? -2.825 -10.220 22.985 1.00 43.30 95 ARG A C 1
ATOM 627 O O . ARG A 1 95 ? -3.135 -9.863 24.119 1.00 43.14 95 ARG A O 1
ATOM 635 N N . VAL A 1 96 ? -3.358 -9.689 21.894 1.00 36.59 96 VAL A N 1
ATOM 636 C CA . VAL A 1 96 ? -4.361 -8.643 21.993 1.00 34.09 96 VAL A CA 1
ATOM 637 C C . VAL A 1 96 ? -5.674 -9.098 21.401 1.00 29.40 96 VAL A C 1
ATOM 638 O O . VAL A 1 96 ? -5.706 -9.643 20.308 1.00 28.30 96 VAL A O 1
ATOM 642 N N . ASP A 1 97 ? -6.758 -8.874 22.137 1.00 33.38 97 ASP A N 1
ATOM 643 C CA . ASP A 1 97 ? -8.090 -9.215 21.666 1.00 34.95 97 ASP A CA 1
ATOM 644 C C . ASP A 1 97 ? -8.801 -7.921 21.317 1.00 32.66 97 ASP A C 1
ATOM 645 O O . ASP A 1 97 ? -8.800 -6.990 22.108 1.00 30.97 97 ASP A O 1
ATOM 650 N N . VAL A 1 98 ? -9.386 -7.863 20.120 1.00 33.13 98 VAL A N 1
ATOM 651 C CA . VAL A 1 98 ? -10.143 -6.688 19.692 1.00 34.54 98 VAL A CA 1
ATOM 652 C C . VAL A 1 98 ? -11.431 -7.182 19.055 1.00 34.26 98 VAL A C 1
ATOM 653 O O . VAL A 1 98 ? -11.443 -8.188 18.342 1.00 35.18 98 VAL A O 1
ATOM 657 N N . SER A 1 99 ? -12.521 -6.478 19.337 1.00 31.17 99 SER A N 1
ATOM 658 C CA . SER A 1 99 ? -13.827 -6.833 18.803 1.00 31.00 99 SER A CA 1
ATOM 659 C C . SER A 1 99 ? -14.559 -5.559 18.445 1.00 31.92 99 SER A C 1
ATOM 660 O O . SER A 1 99 ? -14.409 -4.521 19.107 1.00 31.32 99 SER A O 1
ATOM 671 N N . GLU A 1 101 ? -17.591 -4.805 18.856 1.00 29.01 101 GLU A N 1
ATOM 672 C CA . GLU A 1 101 ? -18.485 -4.294 19.878 1.00 30.83 101 GLU A CA 1
ATOM 673 C C . GLU A 1 101 ? -17.762 -3.496 20.965 1.00 31.05 101 GLU A C 1
ATOM 674 O O . GLU A 1 101 ? -18.399 -2.846 21.795 1.00 34.94 101 GLU A O 1
ATOM 680 N N . GLU A 1 102 ? -16.435 -3.509 20.919 1.00 29.10 102 GLU A N 1
ATOM 681 C CA . GLU A 1 102 ? -15.604 -2.773 21.873 1.00 31.04 102 GLU A CA 1
ATOM 682 C C . GLU A 1 102 ? -15.309 -1.337 21.454 1.00 28.01 102 GLU A C 1
ATOM 683 O O . GLU A 1 102 ? -14.676 -0.591 22.208 1.00 25.11 102 GLU A O 1
ATOM 689 N N . LEU A 1 103 ? -15.701 -0.975 20.232 1.00 29.55 103 LEU A N 1
ATOM 690 C CA . LEU A 1 103 ? -15.467 0.383 19.733 1.00 27.78 103 LEU A CA 1
ATOM 691 C C . LEU A 1 103 ? -16.121 1.353 20.692 1.00 28.30 103 LEU A C 1
ATOM 692 O O . LEU A 1 103 ? -17.263 1.149 21.105 1.00 24.61 103 LEU A O 1
ATOM 697 N N . GLU A 1 104 ? -15.402 2.406 21.061 1.00 24.64 104 GLU A N 1
ATOM 698 C CA . GLU A 1 104 ? -15.979 3.361 21.989 1.00 31.47 104 GLU A CA 1
ATOM 699 C C . GLU A 1 104 ? -16.787 4.431 21.259 1.00 30.49 104 GLU A C 1
ATOM 700 O O . GLU A 1 104 ? -16.374 4.969 20.235 1.00 27.90 104 GLU A O 1
ATOM 706 N N . HIS A 1 105 ? -17.985 4.662 21.785 1.00 34.55 105 HIS A N 1
ATOM 707 C CA . HIS A 1 105 ? -18.946 5.613 21.243 1.00 41.83 105 HIS A CA 1
ATOM 708 C C . HIS A 1 105 ? -18.422 7.029 21.261 1.00 43.13 105 HIS A C 1
ATOM 709 O O . HIS A 1 105 ? -18.612 7.789 20.308 1.00 41.49 105 HIS A O 1
ATOM 716 N N . HIS A 1 106 ? -17.766 7.382 22.357 1.00 50.01 106 HIS A N 1
ATOM 717 C CA . HIS A 1 106 ? -17.220 8.716 22.503 1.00 54.61 106 HIS A CA 1
ATOM 718 C C . HIS A 1 106 ? -16.036 8.706 23.458 1.00 55.05 106 HIS A C 1
ATOM 719 O O . HIS A 1 106 ? -14.907 9.014 23.007 1.00 52.94 106 HIS A O 1
ATOM 726 N N . PRO B 1 6 ? -15.603 13.858 48.090 1.00 79.19 6 PRO B N 1
ATOM 727 C CA . PRO B 1 6 ? -15.575 13.022 49.314 1.00 78.35 6 PRO B CA 1
ATOM 728 C C . PRO B 1 6 ? -14.894 11.669 49.105 1.00 77.31 6 PRO B C 1
ATOM 729 O O . PRO B 1 6 ? -15.232 10.685 49.774 1.00 78.82 6 PRO B O 1
ATOM 733 N N . ASP B 1 7 ? -13.934 11.617 48.180 1.00 72.49 7 ASP B N 1
ATOM 734 C CA . ASP B 1 7 ? -13.211 10.382 47.897 1.00 69.23 7 ASP B CA 1
ATOM 735 C C . ASP B 1 7 ? -11.954 10.293 48.748 1.00 67.30 7 ASP B C 1
ATOM 736 O O . ASP B 1 7 ? -10.898 10.820 48.385 1.00 66.27 7 ASP B O 1
ATOM 741 N N . LYS B 1 8 ? -12.089 9.625 49.890 1.00 65.94 8 LYS B N 1
ATOM 742 C CA . LYS B 1 8 ? -10.984 9.438 50.812 1.00 63.92 8 LYS B CA 1
ATOM 743 C C . LYS B 1 8 ? -9.965 8.476 50.208 1.00 60.34 8 LYS B C 1
ATOM 744 O O . LYS B 1 8 ? -8.762 8.630 50.398 1.00 60.79 8 LYS B O 1
ATOM 750 N N . THR B 1 9 ? -10.462 7.479 49.475 1.00 53.02 9 THR B N 1
ATOM 751 C CA . THR B 1 9 ? -9.602 6.491 48.837 1.00 48.14 9 THR B CA 1
ATOM 752 C C . THR B 1 9 ? -8.731 7.141 47.769 1.00 44.09 9 THR B C 1
ATOM 753 O O . THR B 1 9 ? -7.545 6.841 47.655 1.00 41.39 9 THR B O 1
ATOM 757 N N . TYR B 1 10 ? -9.326 8.030 46.983 1.00 39.78 10 TYR B N 1
ATOM 758 C CA . TYR B 1 10 ? -8.595 8.721 45.927 1.00 39.71 10 TYR B CA 1
ATOM 759 C C . TYR B 1 10 ? -7.519 9.644 46.514 1.00 39.38 10 TYR B C 1
ATOM 760 O O . TYR B 1 10 ? -6.405 9.733 45.992 1.00 39.06 10 TYR B O 1
ATOM 769 N N . GLU B 1 11 ? -7.858 10.330 47.599 1.00 44.87 11 GLU B N 1
ATOM 770 C CA . GLU B 1 11 ? -6.911 11.227 48.255 1.00 47.32 11 GLU B CA 1
ATOM 771 C C . GLU B 1 11 ? -5.704 10.438 48.730 1.00 45.00 11 GLU B C 1
ATOM 772 O O . GLU B 1 11 ? -4.568 10.878 48.570 1.00 43.51 11 GLU B O 1
ATOM 778 N N . GLU B 1 12 ? -5.953 9.272 49.316 1.00 42.78 12 GLU B N 1
ATOM 779 C CA . GLU B 1 12 ? -4.867 8.431 49.803 1.00 43.79 12 GLU B CA 1
ATOM 780 C C . GLU B 1 12 ? -3.916 8.061 48.671 1.00 41.35 12 GLU B C 1
ATOM 781 O O . GLU B 1 12 ? -2.712 7.955 48.882 1.00 40.03 12 GLU B O 1
ATOM 795 N N . VAL B 1 14 ? -3.390 9.865 45.895 1.00 38.99 14 VAL B N 1
ATOM 796 C CA . VAL B 1 14 ? -2.688 11.082 45.510 1.00 41.06 14 VAL B CA 1
ATOM 797 C C . VAL B 1 14 ? -1.458 11.228 46.408 1.00 40.20 14 VAL B C 1
ATOM 798 O O . VAL B 1 14 ? -0.374 11.575 45.949 1.00 39.51 14 VAL B O 1
ATOM 802 N N . LYS B 1 15 ? -1.632 10.944 47.693 1.00 43.86 15 LYS B N 1
ATOM 803 C CA . LYS B 1 15 ? -0.523 11.030 48.627 1.00 45.39 15 LYS B CA 1
ATOM 804 C C . LYS B 1 15 ? 0.450 9.895 48.355 1.00 44.35 15 LYS B C 1
ATOM 805 O O . LYS B 1 15 ? 1.660 10.101 48.305 1.00 47.36 15 LYS B O 1
ATOM 811 N N . GLU B 1 16 ? -0.088 8.689 48.171 1.00 37.15 16 GLU B N 1
ATOM 812 C CA . GLU B 1 16 ? 0.747 7.522 47.925 1.00 36.24 16 GLU B CA 1
ATOM 813 C C . GLU B 1 16 ? 1.622 7.690 46.699 1.00 32.87 16 GLU B C 1
ATOM 814 O O . GLU B 1 16 ? 2.771 7.239 46.698 1.00 32.56 16 GLU B O 1
ATOM 820 N N . VAL B 1 17 ? 1.088 8.333 45.660 1.00 32.24 17 VAL B N 1
ATOM 821 C CA . VAL B 1 17 ? 1.850 8.563 44.434 1.00 31.24 17 VAL B CA 1
ATOM 822 C C . VAL B 1 17 ? 3.022 9.484 44.739 1.00 32.58 17 VAL B C 1
ATOM 823 O O . VAL B 1 17 ? 4.122 9.296 44.219 1.00 31.67 17 VAL B O 1
ATOM 827 N N . GLU B 1 18 ? 2.773 10.480 45.584 1.00 35.75 18 GLU B N 1
ATOM 828 C CA . GLU B 1 18 ? 3.804 11.434 45.973 1.00 38.47 18 GLU B CA 1
ATOM 829 C C . GLU B 1 18 ? 4.852 10.726 46.817 1.00 37.91 18 GLU B C 1
ATOM 830 O O . GLU B 1 18 ? 6.051 10.889 46.594 1.00 39.47 18 GLU B O 1
ATOM 836 N N . ARG B 1 19 ? 4.403 9.923 47.774 1.00 35.84 19 A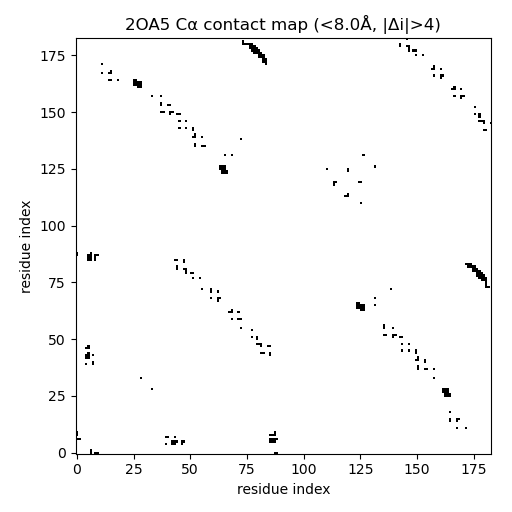RG B N 1
ATOM 837 C CA . ARG B 1 19 ? 5.335 9.190 48.618 1.00 37.47 19 ARG B CA 1
ATOM 838 C C . ARG B 1 19 ? 6.243 8.345 47.749 1.00 36.45 19 ARG B C 1
ATOM 839 O O . ARG B 1 19 ? 7.459 8.348 47.920 1.00 38.12 19 ARG B O 1
ATOM 847 N N . LEU B 1 20 ? 5.641 7.606 46.819 1.00 38.00 20 LEU B N 1
ATOM 848 C CA . LEU B 1 20 ? 6.401 6.735 45.932 1.00 36.08 20 LEU B CA 1
ATOM 849 C C . LEU B 1 20 ? 7.384 7.513 45.079 1.00 36.89 20 LEU B C 1
ATOM 850 O O . LEU B 1 20 ? 8.494 7.041 44.825 1.00 37.33 20 LEU B O 1
ATOM 855 N N . LYS B 1 21 ? 6.985 8.702 44.635 1.00 32.68 21 LYS B N 1
ATOM 856 C CA . LYS B 1 21 ? 7.876 9.537 43.830 1.00 36.23 21 LYS B CA 1
ATOM 857 C C . LYS B 1 21 ? 9.085 9.948 44.662 1.00 36.64 21 LYS B C 1
ATOM 858 O O . LYS B 1 21 ? 10.230 9.794 44.236 1.00 35.20 21 LYS B O 1
ATOM 864 N N . LEU B 1 22 ? 8.816 10.473 45.857 1.00 43.75 22 LEU B N 1
ATOM 865 C CA . LEU B 1 22 ? 9.875 10.909 46.762 1.00 46.49 22 LEU B CA 1
ATOM 866 C C . LEU B 1 22 ? 10.887 9.798 46.991 1.00 47.89 22 LEU B C 1
ATOM 867 O O . LEU B 1 22 ? 12.072 9.948 46.705 1.00 48.94 22 LEU B O 1
ATOM 872 N N . GLU B 1 23 ? 10.406 8.666 47.498 1.00 49.08 23 GLU B N 1
ATOM 873 C CA . GLU B 1 23 ? 11.284 7.544 47.766 1.00 49.23 23 GLU B CA 1
ATOM 874 C C . GLU B 1 23 ? 12.009 7.073 46.519 1.00 47.40 23 GLU B C 1
ATOM 875 O O . GLU B 1 23 ? 13.211 6.837 46.557 1.00 47.78 23 GLU B O 1
ATOM 881 N N . ASN B 1 24 ? 11.286 6.939 45.410 1.00 43.02 24 ASN B N 1
ATOM 882 C CA . ASN B 1 24 ? 11.905 6.480 44.178 1.00 43.26 24 ASN B CA 1
ATOM 883 C C . ASN B 1 24 ? 12.970 7.454 43.676 1.00 42.54 24 ASN B C 1
ATOM 884 O O . ASN B 1 24 ? 13.911 7.042 42.997 1.00 38.89 24 ASN B O 1
ATOM 889 N N . LYS B 1 25 ? 12.829 8.733 44.012 1.00 46.61 25 LYS B N 1
ATOM 890 C CA . LYS B 1 25 ? 13.838 9.715 43.628 1.00 51.25 25 LYS B CA 1
ATOM 891 C C . LYS B 1 25 ? 15.040 9.538 44.559 1.00 51.26 25 LYS B C 1
ATOM 892 O O . LYS B 1 25 ? 16.185 9.734 44.160 1.00 50.82 25 LYS B O 1
ATOM 898 N N . THR B 1 26 ? 14.765 9.167 45.805 1.00 53.63 26 THR B N 1
ATOM 899 C CA . THR B 1 26 ? 15.822 8.950 46.784 1.00 53.91 26 THR B CA 1
ATOM 900 C C . THR B 1 26 ? 16.613 7.702 46.413 1.00 53.36 26 THR B C 1
ATOM 901 O O . THR B 1 26 ? 17.840 7.698 46.480 1.00 51.58 26 THR B O 1
ATOM 905 N N . LEU B 1 27 ? 15.896 6.653 46.018 1.00 51.91 27 LEU B N 1
ATOM 906 C CA . LEU B 1 27 ? 16.510 5.387 45.631 1.00 51.36 27 LEU B CA 1
ATOM 907 C C . LEU B 1 27 ? 17.352 5.496 44.357 1.00 51.49 27 LEU B C 1
ATOM 908 O O . LEU B 1 27 ? 18.381 4.829 44.234 1.00 51.12 27 LEU B O 1
ATOM 913 N N . LYS B 1 28 ? 16.924 6.318 43.401 1.00 47.70 28 LYS B N 1
ATOM 914 C CA . LYS B 1 28 ? 17.712 6.473 42.184 1.00 47.73 28 LYS B CA 1
ATOM 915 C C . LYS B 1 28 ? 19.009 7.157 42.579 1.00 49.47 28 LYS B C 1
ATOM 916 O O . LYS B 1 28 ? 20.075 6.847 42.058 1.00 46.37 28 LYS B O 1
ATOM 922 N N . GLN B 1 29 ? 18.890 8.083 43.523 1.00 58.91 29 GLN B N 1
ATOM 923 C CA . GLN B 1 29 ? 20.015 8.848 44.047 1.00 63.54 29 GLN B CA 1
ATOM 924 C C . GLN B 1 29 ? 21.102 7.914 44.569 1.00 64.09 29 GLN B C 1
ATOM 925 O O . GLN B 1 29 ? 22.280 8.055 44.233 1.00 65.72 29 GLN B O 1
ATOM 931 N N . LYS B 1 30 ? 20.688 6.958 45.400 1.00 62.02 30 LYS B N 1
ATOM 932 C CA . LYS B 1 30 ? 21.597 5.984 45.981 1.00 62.67 30 LYS B CA 1
ATOM 933 C C . LYS B 1 30 ? 22.140 5.027 44.931 1.00 62.42 30 LYS B C 1
ATOM 934 O O . LYS B 1 30 ? 23.312 4.651 44.974 1.00 62.80 30 LYS B O 1
ATOM 940 N N . VAL B 1 31 ? 21.282 4.619 43.996 1.00 62.32 31 VAL B N 1
ATOM 941 C CA . VAL B 1 31 ? 21.697 3.712 42.930 1.00 61.67 31 VAL B CA 1
ATOM 942 C C . VAL B 1 31 ? 22.810 4.361 42.105 1.00 62.78 31 VAL B C 1
ATOM 943 O O . VAL B 1 31 ? 23.717 3.680 41.633 1.00 64.20 31 VAL B O 1
ATOM 947 N N . LYS B 1 32 ? 22.731 5.677 41.937 1.00 62.81 32 LYS B N 1
ATOM 948 C CA . LYS B 1 32 ? 23.733 6.420 41.181 1.00 63.78 32 LYS B CA 1
ATOM 949 C C . LYS B 1 32 ? 24.975 6.633 42.029 1.00 65.85 32 LYS B C 1
ATOM 950 O O . LYS B 1 32 ? 26.093 6.404 41.564 1.00 65.44 32 LYS B O 1
ATOM 956 N N . SER B 1 33 ? 24.772 7.093 43.261 1.00 68.70 33 SER B N 1
ATOM 957 C CA . SER B 1 33 ? 25.883 7.326 44.177 1.00 68.01 33 SER B CA 1
ATOM 958 C C . SER B 1 33 ? 26.643 6.022 44.284 1.00 66.02 33 SER B C 1
ATOM 959 O O . SER B 1 33 ? 27.841 5.974 44.022 1.00 68.67 33 SER B O 1
ATOM 962 N N . SER B 1 34 ? 25.923 4.957 44.823 1.00 41.96 34 SER B N 1
ATOM 963 C CA . SER B 1 34 ? 26.573 3.654 44.737 1.00 41.96 34 SER B CA 1
ATOM 964 C C . SER B 1 34 ? 26.998 3.343 43.305 1.00 41.96 34 SER B C 1
ATOM 965 O O . SER B 1 34 ? 26.339 4.110 42.412 1.00 76.37 34 SER B O 1
ATOM 968 N N . GLY B 1 35 ? 27.909 2.643 42.967 1.00 62.92 35 GLY B N 1
ATOM 969 C CA . GLY B 1 35 ? 28.220 2.497 41.565 1.00 65.10 35 GLY B CA 1
ATOM 970 C C . GLY B 1 35 ? 27.430 1.405 40.865 1.00 65.20 35 GLY B C 1
ATOM 971 O O . GLY B 1 35 ? 28.015 0.684 40.067 1.00 65.96 35 GLY B O 1
ATOM 972 N N . ALA B 1 36 ? 26.099 1.282 41.068 1.00 4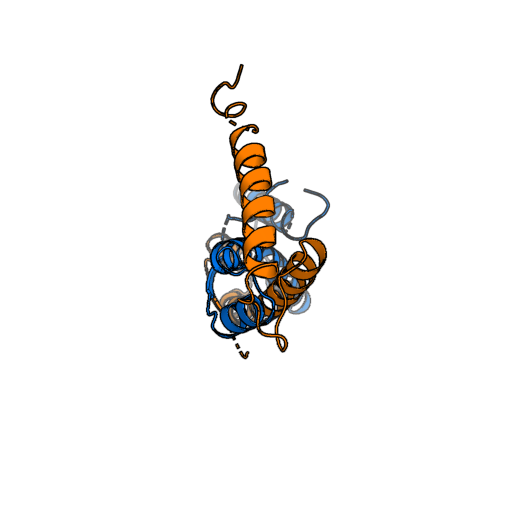4.38 36 ALA B N 1
ATOM 973 C CA . ALA B 1 36 ? 25.429 0.165 40.413 1.00 44.38 36 ALA B CA 1
ATOM 974 C C . ALA B 1 36 ? 24.726 0.616 39.137 1.00 44.38 36 ALA B C 1
ATOM 975 O O . ALA B 1 36 ? 23.611 0.044 38.850 1.00 88.71 36 ALA B O 1
ATOM 977 N N . VAL B 1 37 ? 25.333 1.431 38.383 1.00 78.33 37 VAL B N 1
ATOM 978 C CA . VAL B 1 37 ? 24.810 1.795 37.092 1.00 83.29 37 VAL B CA 1
ATOM 979 C C . VAL B 1 37 ? 26.008 1.780 36.177 1.00 84.94 37 VAL B C 1
ATOM 980 O O . VAL B 1 37 ? 26.892 2.651 36.190 1.00 85.54 37 VAL B O 1
ATOM 984 N N . SER B 1 38 ? 26.039 0.673 35.465 1.00 82.64 38 SER B N 1
ATOM 985 C CA . SER B 1 38 ? 27.033 0.368 34.482 1.00 81.63 38 SER B CA 1
ATOM 986 C C . SER B 1 38 ? 27.271 1.639 33.696 1.00 81.43 38 SER B C 1
ATOM 987 O O . SER B 1 38 ? 26.326 2.298 33.256 1.00 80.79 38 SER B O 1
ATOM 990 N N . SER B 1 39 ? 28.544 1.989 33.562 1.00 82.66 39 SER B N 1
ATOM 991 C CA . SER B 1 39 ? 28.961 3.168 32.826 1.00 82.51 39 SER B CA 1
ATOM 992 C C . SER B 1 39 ? 28.385 3.077 31.425 1.00 82.37 39 SER B C 1
ATOM 993 O O . SER B 1 39 ? 28.069 4.089 30.801 1.00 82.17 39 SER B O 1
ATOM 996 N N . ASP B 1 40 ? 28.258 1.846 30.943 1.00 82.43 40 ASP B N 1
ATOM 997 C CA . ASP B 1 40 ? 27.714 1.582 29.616 1.00 82.63 40 ASP B CA 1
ATOM 998 C C . ASP B 1 40 ? 26.226 1.905 29.602 1.00 82.41 40 ASP B C 1
ATOM 999 O O . ASP B 1 40 ? 25.657 2.247 28.562 1.00 82.58 40 ASP B O 1
ATOM 1004 N N . ASP B 1 41 ? 25.601 1.807 30.774 1.00 81.54 41 ASP B N 1
ATOM 1005 C CA . ASP B 1 41 ? 24.172 2.037 30.925 1.00 78.91 41 ASP B CA 1
ATOM 1006 C C . ASP B 1 41 ? 23.810 3.403 31.489 1.00 77.44 41 ASP B C 1
ATOM 1007 O O . ASP B 1 41 ? 24.654 4.289 31.657 1.00 78.67 41 ASP B O 1
ATOM 1012 N N . SER B 1 42 ? 22.528 3.548 31.803 1.00 71.99 42 SER B N 1
ATOM 1013 C CA . SER B 1 42 ? 22.014 4.780 32.348 1.00 66.44 42 SER B CA 1
ATOM 1014 C C . SER B 1 42 ? 20.636 4.574 32.957 1.00 61.81 42 SER B C 1
ATOM 1015 O O . SER B 1 42 ? 19.889 3.673 32.570 1.00 63.43 42 SER B O 1
ATOM 1018 N N . ILE B 1 43 ? 20.320 5.415 33.932 1.00 48.95 43 ILE B N 1
ATOM 1019 C CA . ILE B 1 43 ? 19.025 5.374 34.575 1.00 47.15 43 ILE B CA 1
ATOM 1020 C C . ILE B 1 43 ? 18.133 6.208 33.664 1.00 47.35 43 ILE B C 1
ATOM 1021 O O . ILE B 1 43 ? 18.517 7.278 33.186 1.00 63.94 43 ILE B O 1
ATOM 1026 N N . LEU B 1 44 ? 16.946 5.675 33.411 1.00 49.41 44 LEU B N 1
ATOM 1027 C CA . LEU B 1 44 ? 15.959 6.289 32.543 1.00 47.01 44 LEU B CA 1
ATOM 1028 C C . LEU B 1 44 ? 15.368 7.584 33.091 1.00 46.55 44 LEU B C 1
ATOM 1029 O O . LEU B 1 44 ? 14.967 7.647 34.257 1.00 45.13 44 LEU B O 1
ATOM 1034 N N . THR B 1 45 ? 15.348 8.623 32.259 1.00 44.43 45 THR B N 1
ATOM 1035 C CA . THR B 1 45 ? 14.703 9.877 32.643 1.00 42.68 45 THR B CA 1
ATOM 1036 C C . THR B 1 45 ? 13.236 9.604 32.254 1.00 41.83 45 THR B C 1
ATOM 1037 O O . THR B 1 45 ? 12.970 8.741 31.421 1.00 38.53 45 THR B O 1
ATOM 1041 N N . ALA B 1 46 ? 12.291 10.319 32.857 1.00 44.85 46 ALA B N 1
ATOM 1042 C CA . ALA B 1 46 ? 10.877 10.115 32.557 1.00 47.55 46 ALA B CA 1
ATOM 1043 C C . ALA B 1 46 ? 10.564 10.387 31.087 1.00 49.02 46 ALA B C 1
ATOM 1044 O O . ALA B 1 46 ? 9.893 9.595 30.418 1.00 47.98 46 ALA B O 1
ATOM 1046 N N . ALA B 1 47 ? 11.059 11.516 30.583 1.00 51.19 47 ALA B N 1
ATOM 1047 C CA . ALA B 1 47 ? 10.838 11.899 29.193 1.00 50.88 47 ALA B CA 1
ATOM 1048 C C . ALA B 1 47 ? 11.466 10.884 28.227 1.00 50.13 47 ALA B C 1
ATOM 1049 O O . ALA B 1 47 ? 10.901 10.586 27.173 1.00 50.63 47 ALA B O 1
ATOM 1051 N N . LYS B 1 48 ? 12.628 10.350 28.598 1.00 48.59 48 LYS B N 1
ATOM 1052 C CA . LYS B 1 48 ? 13.330 9.361 27.778 1.00 50.19 48 LYS B CA 1
ATOM 1053 C C . LYS B 1 48 ? 12.559 8.046 27.750 1.00 49.13 48 LYS B C 1
ATOM 1054 O O . LYS B 1 48 ? 12.393 7.428 26.698 1.00 49.65 48 LYS B O 1
ATOM 1060 N N . ARG B 1 49 ? 12.107 7.617 28.921 1.00 43.29 49 ARG B N 1
ATOM 1061 C CA . ARG B 1 49 ? 11.346 6.387 29.036 1.00 41.89 49 ARG B CA 1
ATOM 1062 C C . ARG B 1 49 ? 10.068 6.491 28.201 1.00 40.59 49 ARG B C 1
ATOM 1063 O O . ARG B 1 49 ? 9.730 5.576 27.457 1.00 37.86 49 ARG B O 1
ATOM 1071 N N . GLU B 1 50 ? 9.372 7.619 28.325 1.00 46.46 50 GLU B N 1
ATOM 1072 C CA . GLU B 1 50 ? 8.127 7.855 27.593 1.00 49.27 50 GLU B CA 1
ATOM 1073 C C . GLU B 1 50 ? 8.332 7.819 26.086 1.00 50.88 50 GLU B C 1
ATOM 1074 O O . GLU B 1 50 ? 7.470 7.350 25.342 1.00 51.74 50 GLU B O 1
ATOM 1080 N N . SER B 1 51 ? 9.481 8.322 25.639 1.00 52.38 51 SER B N 1
ATOM 1081 C CA . SER B 1 51 ? 9.799 8.364 24.222 1.00 52.42 51 SER B CA 1
AT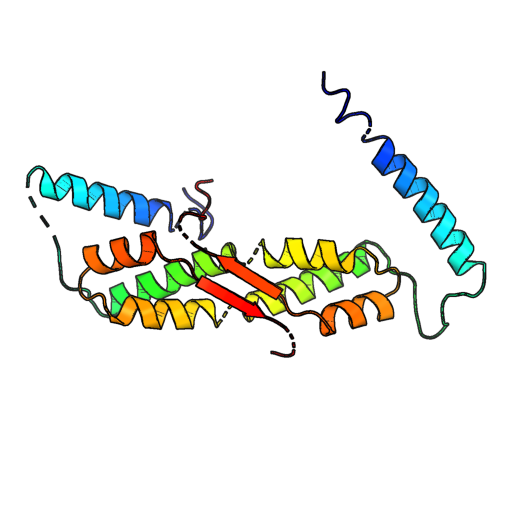OM 1082 C C . SER B 1 51 ? 10.022 6.975 23.652 1.00 48.76 51 SER B C 1
ATOM 1083 O O . SER B 1 51 ? 9.591 6.671 22.540 1.00 50.58 51 SER B O 1
ATOM 1086 N N . ILE B 1 52 ? 10.708 6.132 24.419 1.00 39.27 52 ILE B N 1
ATOM 1087 C CA . ILE B 1 52 ? 10.988 4.763 23.997 1.00 37.79 52 ILE B CA 1
ATOM 1088 C C . ILE B 1 52 ? 9.708 3.922 24.027 1.00 36.08 52 ILE B C 1
ATOM 1089 O O . ILE B 1 52 ? 9.412 3.183 23.090 1.00 48.31 52 ILE B O 1
ATOM 1094 N N . ILE B 1 53 ? 8.954 4.043 25.117 1.00 30.48 53 ILE B N 1
ATOM 1095 C CA . ILE B 1 53 ? 7.722 3.289 25.291 1.00 30.74 53 ILE B CA 1
ATOM 1096 C C . ILE B 1 53 ? 6.691 3.611 24.206 1.00 32.49 53 ILE B C 1
ATOM 1097 O O . ILE B 1 53 ? 6.108 2.706 23.601 1.00 39.06 53 ILE B O 1
ATOM 1102 N N . VAL B 1 54 ? 6.479 4.900 23.952 1.00 36.23 54 VAL B N 1
ATOM 1103 C CA . VAL B 1 54 ? 5.523 5.300 22.926 1.00 37.36 54 VAL B CA 1
ATOM 1104 C C . VAL B 1 54 ? 5.969 4.819 21.545 1.00 38.89 54 VAL B C 1
ATOM 1105 O O . VAL B 1 54 ? 5.181 4.254 20.785 1.00 40.64 54 VAL B O 1
ATOM 1109 N N . SER B 1 55 ? 7.245 5.022 21.236 1.00 40.35 55 SER B N 1
ATOM 1110 C CA . SER B 1 55 ? 7.794 4.608 19.951 1.00 42.55 55 SER B CA 1
ATOM 1111 C C . SER B 1 55 ? 7.657 3.098 19.730 1.00 41.80 55 SER B C 1
ATOM 1112 O O . SER B 1 55 ? 7.339 2.643 18.631 1.00 42.08 55 SER B O 1
ATOM 1115 N N . SER B 1 56 ? 7.888 2.327 20.790 1.00 42.11 56 SER B N 1
ATOM 1116 C CA . SER B 1 56 ? 7.795 0.871 20.727 1.00 40.98 56 SER B CA 1
ATOM 1117 C C . SER B 1 56 ? 6.334 0.427 20.641 1.00 39.69 56 SER B C 1
ATOM 1118 O O . SER B 1 56 ? 5.998 -0.534 19.945 1.00 38.58 56 SER B O 1
ATOM 1121 N N . SER B 1 57 ? 5.470 1.120 21.372 1.00 38.26 57 SER B N 1
ATOM 1122 C CA . SER B 1 57 ? 4.055 0.784 21.355 1.00 38.79 57 SER B CA 1
ATOM 1123 C C . SER B 1 57 ? 3.497 1.042 19.961 1.00 37.84 57 SER B C 1
ATOM 1124 O O . SER B 1 57 ? 2.704 0.250 19.448 1.00 36.06 57 SER B O 1
ATOM 1127 N N . ARG B 1 58 ? 3.926 2.140 19.338 1.00 34.89 58 ARG B N 1
ATOM 1128 C CA . ARG B 1 58 ? 3.453 2.460 17.994 1.00 36.73 58 ARG B CA 1
ATOM 1129 C C . ARG B 1 58 ? 3.924 1.424 16.989 1.00 37.65 58 ARG B C 1
ATOM 1130 O O . ARG B 1 58 ? 3.215 1.109 16.032 1.00 37.06 58 ARG B O 1
ATOM 1138 N N . ALA B 1 59 ? 5.120 0.890 17.209 1.00 41.67 59 ALA B N 1
ATOM 1139 C CA . ALA B 1 59 ? 5.661 -0.119 16.305 1.00 42.70 59 ALA B CA 1
ATOM 1140 C C . ALA B 1 59 ? 4.852 -1.407 16.401 1.00 41.81 59 ALA B C 1
ATOM 1141 O O . ALA B 1 59 ? 4.555 -2.039 15.391 1.00 42.49 59 ALA B O 1
ATOM 1143 N N . LEU B 1 60 ? 4.499 -1.802 17.618 1.00 38.52 60 LEU B N 1
ATOM 1144 C CA . LEU B 1 60 ? 3.716 -3.014 17.805 1.00 36.56 60 LEU B CA 1
ATOM 1145 C C . LEU B 1 60 ? 2.314 -2.776 17.254 1.00 35.58 60 LEU B C 1
ATOM 1146 O O . LEU B 1 60 ? 1.699 -3.682 16.696 1.00 34.27 60 LEU B O 1
ATOM 1151 N N . GLY B 1 61 ? 1.820 -1.552 17.414 1.00 32.69 61 GLY B N 1
ATOM 1152 C CA . GLY B 1 61 ? 0.494 -1.227 16.906 1.00 31.98 61 GLY B CA 1
ATOM 1153 C C . GLY B 1 61 ? 0.418 -1.447 15.408 1.00 31.52 61 GLY B C 1
ATOM 1154 O O . GLY B 1 61 ? -0.532 -2.045 14.896 1.00 30.44 61 GLY B O 1
ATOM 1155 N N . ALA B 1 62 ? 1.436 -0.974 14.697 1.00 31.27 62 ALA B N 1
ATOM 1156 C CA . ALA B 1 62 ? 1.484 -1.122 13.251 1.00 35.96 62 ALA B CA 1
ATOM 1157 C C . ALA B 1 62 ? 1.477 -2.598 12.831 1.00 36.95 62 ALA B C 1
ATOM 1158 O O . ALA B 1 62 ? 0.900 -2.958 11.805 1.00 36.18 62 ALA B O 1
ATOM 1160 N N . VAL B 1 63 ? 2.116 -3.453 13.626 1.00 41.34 63 VAL B N 1
ATOM 1161 C CA . VAL B 1 63 ? 2.140 -4.881 13.317 1.00 41.54 63 VAL B CA 1
ATOM 1162 C C . VAL B 1 63 ? 0.740 -5.447 13.527 1.00 40.68 63 VAL B C 1
ATOM 1163 O O . VAL B 1 63 ? 0.223 -6.196 12.697 1.00 40.75 63 VAL B O 1
ATOM 1167 N N . ALA B 1 64 ? 0.130 -5.092 14.654 1.00 33.90 64 ALA B N 1
ATOM 1168 C CA . ALA B 1 64 ? -1.216 -5.562 14.955 1.00 33.19 64 ALA B CA 1
ATOM 1169 C C . ALA B 1 64 ? -2.175 -5.079 13.859 1.00 32.41 64 ALA B C 1
ATOM 1170 O O . ALA B 1 64 ? -3.064 -5.802 13.421 1.00 28.94 64 ALA B O 1
ATOM 1180 N N . ARG B 1 66 ? -1.569 -4.498 10.698 1.00 43.47 66 ARG B N 1
ATOM 1181 C CA . ARG B 1 66 ? -1.344 -5.281 9.483 1.00 45.39 66 ARG B CA 1
ATOM 1182 C C . ARG B 1 66 ? -2.144 -6.580 9.577 1.00 43.30 66 ARG B C 1
ATOM 1183 O O . ARG B 1 66 ? -2.932 -6.915 8.694 1.00 41.75 66 ARG B O 1
ATOM 1191 N N . LYS B 1 67 ? -1.928 -7.292 10.678 1.00 43.03 67 LYS B N 1
ATOM 1192 C CA . LYS B 1 67 ? -2.578 -8.568 10.941 1.00 41.30 67 LYS B CA 1
ATOM 1193 C C . LYS B 1 67 ? -4.097 -8.477 11.036 1.00 38.59 67 LYS B C 1
ATOM 1194 O O . LYS B 1 67 ? -4.814 -9.346 10.542 1.00 38.65 67 LYS B O 1
ATOM 1200 N N . ILE B 1 68 ? -4.588 -7.428 11.688 1.00 31.35 68 ILE B N 1
ATOM 1201 C CA . ILE B 1 68 ? -6.023 -7.235 11.842 1.00 30.33 68 ILE B CA 1
ATOM 1202 C C . ILE B 1 68 ? -6.718 -7.074 10.488 1.00 30.67 68 ILE B C 1
ATOM 1203 O O . ILE B 1 68 ? -7.745 -7.694 10.227 1.00 37.52 68 ILE B O 1
ATOM 1208 N N . GLU B 1 69 ? -6.149 -6.235 9.636 1.00 31.51 69 GLU B N 1
ATOM 1209 C CA . GLU B 1 69 ? -6.710 -6.000 8.317 1.00 36.01 69 GLU B CA 1
ATOM 1210 C C . GLU B 1 69 ? -6.828 -7.311 7.546 1.00 37.76 69 GLU B C 1
ATOM 1211 O O . GLU B 1 69 ? -7.836 -7.580 6.886 1.00 32.97 69 GLU B O 1
ATOM 1217 N N . ALA B 1 70 ? -5.771 -8.116 7.631 1.00 43.72 70 ALA B N 1
ATOM 1218 C CA . ALA B 1 70 ? -5.713 -9.401 6.951 1.00 45.52 70 ALA B CA 1
ATOM 1219 C C . ALA B 1 70 ? -6.888 -10.297 7.333 1.00 45.90 70 ALA B C 1
ATOM 1220 O O . ALA B 1 70 ? -7.533 -10.894 6.473 1.00 47.33 70 ALA B O 1
ATOM 1222 N N . LYS B 1 71 ? -7.164 -10.380 8.630 1.00 43.65 71 LYS B N 1
ATOM 1223 C CA . LYS B 1 71 ? -8.251 -11.205 9.141 1.00 43.94 71 LYS B CA 1
ATOM 1224 C C . LYS B 1 71 ? -9.614 -10.630 8.792 1.00 41.88 71 LYS B C 1
ATOM 1225 O O . LYS B 1 71 ? -10.577 -11.368 8.574 1.00 41.41 71 LYS B O 1
ATOM 1231 N N . VAL B 1 72 ? -9.702 -9.301 8.744 1.00 39.15 72 VAL B N 1
ATOM 1232 C CA . VAL B 1 72 ? -10.956 -8.660 8.387 1.00 37.28 72 VAL B CA 1
ATOM 1233 C C . VAL B 1 72 ? -11.185 -8.970 6.909 1.00 38.39 72 VAL B C 1
ATOM 1234 O O . VAL B 1 72 ? -12.287 -9.328 6.509 1.00 36.44 72 VAL B O 1
ATOM 1238 N N . ARG B 1 73 ? -10.134 -8.856 6.100 1.00 43.69 73 ARG B N 1
ATOM 1239 C CA . ARG 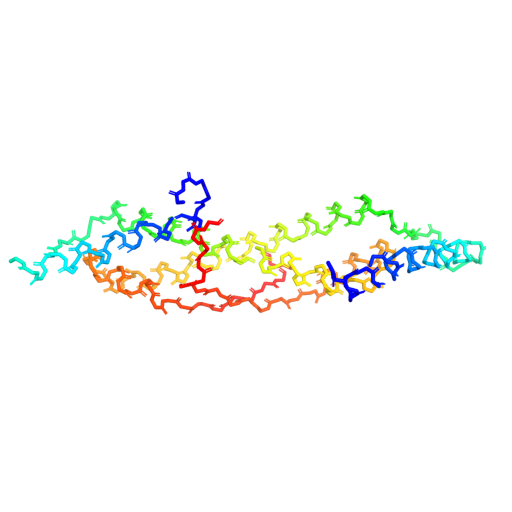B 1 73 ? -10.264 -9.162 4.679 1.00 48.91 73 ARG B CA 1
ATOM 1240 C C . ARG B 1 73 ? -10.768 -10.585 4.489 1.00 51.25 73 ARG B C 1
ATOM 1241 O O . ARG B 1 73 ? -11.674 -10.840 3.697 1.00 52.49 73 ARG B O 1
ATOM 1249 N N . SER B 1 74 ? -10.180 -11.519 5.234 1.00 51.12 74 SER B N 1
ATOM 1250 C CA . SER B 1 74 ? -10.577 -12.912 5.141 1.00 54.33 74 SER B CA 1
ATOM 1251 C C . SER B 1 74 ? -12.046 -13.094 5.534 1.00 54.98 74 SER B C 1
ATOM 1252 O O . SER B 1 74 ? -12.795 -13.776 4.834 1.00 57.34 74 SER B O 1
ATOM 1255 N N . ARG B 1 75 ? -12.464 -12.477 6.636 1.00 54.93 75 ARG B N 1
ATOM 1256 C CA . ARG B 1 75 ? -13.852 -12.587 7.078 1.00 55.35 75 ARG B CA 1
ATOM 1257 C C . ARG B 1 75 ? -14.835 -11.901 6.134 1.00 54.84 75 ARG B C 1
ATOM 1258 O O . ARG B 1 75 ? -15.936 -12.400 5.907 1.00 54.09 75 ARG B O 1
ATOM 1266 N N . ALA B 1 76 ? -14.438 -10.754 5.591 1.00 55.34 76 ALA B N 1
ATOM 1267 C CA . ALA B 1 76 ? -15.295 -10.000 4.685 1.00 55.32 76 ALA B CA 1
ATOM 1268 C C . ALA B 1 76 ? -15.456 -10.700 3.337 1.00 56.78 76 ALA B C 1
ATOM 1269 O O . ALA B 1 76 ? -16.280 -10.303 2.513 1.00 56.32 76 ALA B O 1
ATOM 1271 N N . ALA B 1 77 ? -14.664 -11.739 3.117 1.00 60.91 77 ALA B N 1
ATOM 1272 C CA . ALA B 1 77 ? -14.726 -12.494 1.871 1.00 61.79 77 ALA B CA 1
ATOM 1273 C C . ALA B 1 77 ? -16.074 -13.207 1.705 1.00 61.55 77 ALA B C 1
ATOM 1274 O O . ALA B 1 77 ? -16.595 -13.313 0.598 1.00 62.88 77 ALA B O 1
ATOM 1276 N N . LYS B 1 78 ? -16.643 -13.679 2.815 1.00 60.38 78 LYS B N 1
ATOM 1277 C CA . LYS B 1 78 ? -17.919 -14.395 2.802 1.00 59.62 78 LYS B CA 1
ATOM 1278 C C . LYS B 1 78 ? -19.161 -13.540 2.548 1.00 58.04 78 LYS B C 1
ATOM 1279 O O . LYS B 1 78 ? -20.202 -14.059 2.134 1.00 58.09 78 LYS B O 1
ATOM 1285 N N . ALA B 1 79 ? -19.063 -12.236 2.802 1.00 51.97 79 ALA B N 1
ATOM 1286 C CA . ALA B 1 79 ? -20.202 -11.343 2.603 1.00 47.42 79 ALA B CA 1
ATOM 1287 C C . ALA B 1 79 ? -20.269 -10.828 1.170 1.00 44.23 79 ALA B C 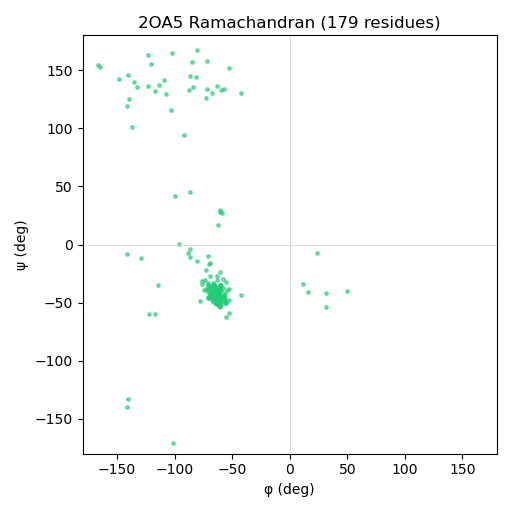1
ATOM 1288 O O . ALA B 1 79 ? -19.236 -10.604 0.542 1.00 43.99 79 ALA B O 1
ATOM 1290 N N . VAL B 1 80 ? -21.486 -10.648 0.661 1.00 40.88 80 VAL B N 1
ATOM 1291 C CA . VAL B 1 80 ? -21.689 -10.129 -0.690 1.00 40.41 80 VAL B CA 1
ATOM 1292 C C . VAL B 1 80 ? -22.678 -8.971 -0.672 1.00 39.53 80 VAL B C 1
ATOM 1293 O O . VAL B 1 80 ? -22.839 -8.277 -1.674 1.00 40.55 80 VAL B O 1
ATOM 1297 N N . THR B 1 81 ? -23.351 -8.776 0.458 1.00 39.17 81 THR B N 1
ATOM 1298 C CA . THR B 1 81 ? -24.291 -7.666 0.605 1.00 39.03 81 THR B CA 1
ATOM 1299 C C . THR B 1 81 ? -23.867 -6.811 1.802 1.00 40.58 81 THR B C 1
ATOM 1300 O O . THR B 1 81 ? -23.076 -7.245 2.648 1.00 38.49 81 THR B O 1
ATOM 1304 N N . GLU B 1 82 ? -24.392 -5.594 1.860 1.00 41.48 82 GLU B N 1
ATOM 1305 C CA . GLU B 1 82 ? -24.077 -4.674 2.940 1.00 44.53 82 GLU B CA 1
ATOM 1306 C C . GLU B 1 82 ? -24.540 -5.299 4.254 1.00 41.79 82 GLU B C 1
ATOM 1307 O O . GLU B 1 82 ? -23.758 -5.447 5.194 1.00 40.21 82 GLU B O 1
ATOM 1313 N N . GLN B 1 83 ? -25.806 -5.695 4.298 1.00 41.39 83 GLN B N 1
ATOM 1314 C CA . GLN B 1 83 ? -26.373 -6.325 5.479 1.00 40.20 83 GLN B CA 1
ATOM 1315 C C . GLN B 1 83 ? -25.563 -7.522 5.965 1.00 38.72 83 GLN B C 1
ATOM 1316 O O . GLN B 1 83 ? -25.427 -7.723 7.172 1.00 38.22 83 GLN B O 1
ATOM 1322 N N . GLU B 1 84 ? -25.032 -8.328 5.040 1.00 34.03 84 GLU B N 1
ATOM 1323 C CA . GLU B 1 84 ? -24.249 -9.490 5.446 1.00 33.45 84 GLU B CA 1
ATOM 1324 C C . GLU B 1 84 ? -22.950 -9.058 6.099 1.00 30.74 84 GLU B C 1
ATOM 1325 O O . GLU B 1 84 ? -22.570 -9.568 7.149 1.00 31.57 84 GLU B O 1
ATOM 1331 N N . LEU B 1 85 ? -22.256 -8.130 5.456 1.00 27.60 85 LEU B N 1
ATOM 1332 C CA . LEU B 1 85 ? -20.978 -7.673 5.976 1.00 28.55 85 LEU B CA 1
ATOM 1333 C C . LEU B 1 85 ? -21.128 -6.999 7.350 1.00 28.31 85 LEU B C 1
ATOM 1334 O O . LEU B 1 85 ? -20.311 -7.215 8.259 1.00 27.60 85 LEU B O 1
ATOM 1339 N N . THR B 1 86 ? -22.190 -6.215 7.508 1.00 31.25 86 THR B N 1
ATOM 1340 C CA . THR B 1 86 ? -22.439 -5.521 8.762 1.00 35.41 86 THR B CA 1
ATOM 1341 C C . THR B 1 86 ? -22.666 -6.522 9.901 1.00 36.12 86 THR B C 1
ATOM 1342 O O . THR B 1 86 ? -22.032 -6.433 10.950 1.00 35.48 86 THR B O 1
ATOM 1346 N N . SER B 1 87 ? -23.562 -7.482 9.689 1.00 36.85 87 SER B N 1
ATOM 1347 C CA . SER B 1 87 ? -23.852 -8.497 10.702 1.00 37.69 87 SER B CA 1
ATOM 1348 C C . SER B 1 87 ? -22.582 -9.278 11.015 1.00 38.39 87 SER B C 1
ATOM 1349 O O . SER B 1 87 ? -22.296 -9.626 12.159 1.00 39.71 87 SER B O 1
ATOM 1352 N N . LEU B 1 88 ? -21.802 -9.543 9.979 1.00 37.50 88 LEU B N 1
ATOM 1353 C CA . LEU B 1 88 ? -20.574 -10.287 10.144 1.00 38.80 88 LEU B CA 1
ATOM 1354 C C . LEU B 1 88 ? -19.542 -9.527 10.994 1.00 38.84 88 LEU B C 1
ATOM 1355 O O . LEU B 1 88 ? -18.932 -10.090 11.909 1.00 37.27 88 LEU B O 1
ATOM 1360 N N . LEU B 1 89 ? -19.354 -8.246 10.697 1.00 38.72 89 LEU B N 1
ATOM 1361 C CA . LEU B 1 89 ? -18.387 -7.451 11.441 1.00 37.78 89 LEU B CA 1
ATOM 1362 C C . LEU B 1 89 ? -18.842 -7.159 12.860 1.00 36.83 89 LEU B C 1
ATOM 1363 O O . LEU B 1 89 ? -18.022 -7.118 13.777 1.00 34.95 89 LEU B O 1
ATOM 1368 N N . GLN B 1 90 ? -20.146 -6.971 13.045 1.00 35.51 90 GLN B N 1
ATOM 1369 C CA . GLN B 1 90 ? -20.665 -6.644 14.367 1.00 38.15 90 GLN B CA 1
ATOM 1370 C C . GLN B 1 90 ? -20.280 -7.626 15.477 1.00 40.00 90 GLN B C 1
ATOM 1371 O O . GLN B 1 90 ? -19.990 -7.213 16.596 1.00 39.76 90 GLN B O 1
ATOM 1377 N N . SER B 1 91 ? -20.281 -8.919 15.167 1.00 42.75 91 SER B N 1
ATOM 1378 C CA . SER B 1 91 ? -19.940 -9.941 16.152 1.00 44.66 91 SER B CA 1
ATOM 1379 C C . SER B 1 91 ? -18.479 -10.350 16.061 1.00 43.47 91 SER B C 1
ATOM 1380 O O . SER B 1 91 ? -18.014 -11.206 16.814 1.00 44.69 91 SER B O 1
ATOM 1383 N N . LEU B 1 92 ? -17.755 -9.733 15.136 1.00 39.41 92 LEU B N 1
ATOM 1384 C CA . LEU B 1 92 ? -16.351 -10.057 14.932 1.00 38.30 92 LEU B CA 1
ATOM 1385 C C . LEU B 1 92 ? -15.453 -9.843 16.148 1.00 38.17 92 LEU B C 1
ATOM 1386 O O . LEU B 1 92 ? -15.509 -8.805 16.820 1.00 36.57 92 LEU B O 1
ATOM 1391 N N . THR B 1 93 ? -14.630 -10.848 16.424 1.00 37.90 93 THR B N 1
ATOM 1392 C CA . THR B 1 93 ? -13.668 -10.795 17.517 1.00 39.90 93 THR B CA 1
ATOM 1393 C C . THR B 1 93 ? -12.409 -11.448 16.965 1.00 41.14 93 THR B C 1
ATOM 1394 O O . THR B 1 93 ? -12.447 -12.566 16.447 1.00 41.36 93 THR B O 1
ATOM 1398 N N . LEU B 1 94 ? -11.294 -10.735 17.042 1.00 41.86 94 LEU B N 1
ATOM 1399 C CA . LEU B 1 94 ? -10.046 -11.258 16.523 1.00 42.74 94 LEU B CA 1
ATOM 1400 C C . LEU B 1 94 ? -9.036 -11.332 17.629 1.00 44.13 94 LEU B C 1
ATOM 1401 O O . LEU B 1 94 ? -9.130 -10.613 18.622 1.00 41.98 94 LEU B O 1
ATOM 1406 N N . ARG B 1 95 ? -8.066 -12.219 17.476 1.00 45.52 95 ARG B N 1
ATOM 1407 C CA . ARG B 1 95 ? -7.008 -12.247 18.452 1.00 48.22 95 ARG B CA 1
ATOM 1408 C C . ARG B 1 95 ? -5.749 -12.045 17.643 1.00 47.29 95 ARG B C 1
ATOM 1409 O O . ARG B 1 95 ? -5.583 -12.621 16.568 1.00 45.77 95 ARG B O 1
ATOM 1417 N N . VAL B 1 96 ? -4.876 -11.192 18.160 1.00 49.90 96 VAL B N 1
ATOM 1418 C CA . VAL B 1 96 ? -3.640 -10.851 17.478 1.00 51.00 96 VAL B CA 1
ATOM 1419 C C . VAL B 1 96 ? -2.423 -10.913 18.388 1.00 50.94 96 VAL B C 1
ATOM 1420 O O . VAL B 1 96 ? -2.446 -10.443 19.527 1.00 48.95 96 VAL B O 1
ATOM 1424 N N . ASP B 1 97 ? -1.353 -11.516 17.870 1.00 52.35 97 ASP B N 1
ATOM 1425 C CA . ASP B 1 97 ? -0.103 -11.635 18.595 1.00 52.52 97 ASP B CA 1
ATOM 1426 C C . ASP B 1 97 ? 0.887 -10.703 17.919 1.00 49.47 97 ASP B C 1
ATOM 1427 O O . ASP B 1 97 ? 0.888 -10.578 16.694 1.00 51.58 97 ASP B O 1
ATOM 1432 N N . VAL B 1 98 ? 1.728 -10.045 18.705 1.00 40.06 98 VAL B N 1
ATOM 1433 C CA . VAL B 1 98 ? 2.698 -9.126 18.142 1.00 38.96 98 VAL B CA 1
ATOM 1434 C C . VAL B 1 98 ? 3.977 -9.074 18.959 1.00 38.55 98 VAL B C 1
ATOM 1435 O O . VAL B 1 98 ? 3.949 -9.145 20.188 1.00 38.04 98 VAL B O 1
ATOM 1439 N N . SER B 1 99 ? 5.097 -8.962 18.256 1.00 38.08 99 SER B N 1
ATOM 1440 C CA . SER B 1 99 ? 6.412 -8.896 18.868 1.00 41.19 99 SER B CA 1
ATOM 1441 C C . SER B 1 99 ? 7.217 -7.882 18.081 1.00 42.80 99 SER B C 1
ATOM 1442 O O . SER B 1 99 ? 7.024 -7.741 16.874 1.00 42.07 99 SER B O 1
ATOM 1453 N N . GLU B 1 101 ? 9.965 -8.090 17.006 1.00 60.23 101 GLU B N 1
ATOM 1454 C CA . GLU B 1 101 ? 10.688 -8.791 15.939 1.00 61.37 101 GLU B CA 1
ATOM 1455 C C . GLU B 1 101 ? 10.007 -8.660 14.592 1.00 62.17 101 GLU B C 1
ATOM 1456 O O . GLU B 1 101 ? 10.660 -8.517 13.565 1.00 63.19 101 GLU B O 1
ATOM 1462 N N . GLU B 1 102 ? 8.679 -8.739 14.605 1.00 62.82 102 GLU B N 1
ATOM 1463 C C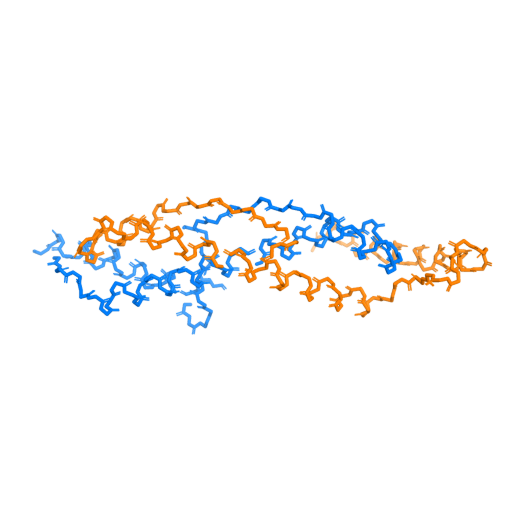A . GLU B 1 102 ? 7.888 -8.617 13.382 1.00 62.03 102 GLU B CA 1
ATOM 1464 C C . GLU B 1 102 ? 7.951 -7.196 12.837 1.00 62.34 102 GLU B C 1
ATOM 1465 O O . GLU B 1 102 ? 6.997 -6.817 12.119 1.00 56.89 102 GLU B O 1
#

Solvent-accessible surface area: 12017 Å² total

Radius of gyration: 22.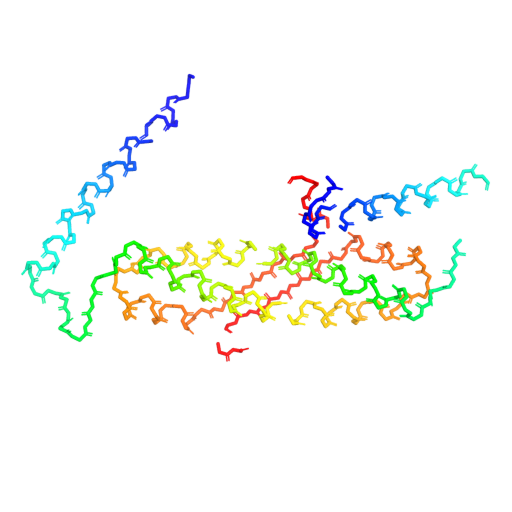7 Å; Cα contacts (8 Å, |Δi|>4): 172; chains: 2; bounding box: 71×27×56 Å

Organism: Murid herpesvirus 4 (NCBI:txid33708)

Secondary structure (DSSP, 8-state):
--SSS---HHHHHHHHHHHHHHHT---BPPHHHHHHHHHHHHHHHHHH--HHHHHHHHHHTT--BHHHHHHHHHT--EEEEE-------/--HHHH--HHHHHHHHHHHHHHHHHHHTT-S-TT--BPPHHHHHHHHHHHHHHHHHH--HHHHHHHHHHTS--BHHHHHHHHHT--EEEEE---

Nearest PDB structures (foldseek):
  2oa5-assembly1_A-2  TM=1.011E+00  e=3.344E-11  Murid gammaherpesvirus 4
  2h3r-assembly1_A  TM=9.932E-01  e=4.777E-09  Murid gammaherpesvirus 4
  2h3r-assembly2_C  TM=9.910E-01  e=3.301E-08  Murid gammaherpesvirus 4
  2oa5-assembly1_B-2  TM=1.011E+00  e=9.681E-12  Murid gammaherpesvirus 4
  2h3r-assembly2_C  TM=7.239E-01  e=3.276E-08  Murid gammaherpesvirus 4

B-factor: mean 50.04, std 16.36, range [15.69, 95.36]